Protein AF-A0A813E4R2-F1 (afdb_monomer_lite)

pLDDT: mean 83.57, std 14.69, range [35.66, 98.12]

Sequence (282 aa):
MAENMSYDDLKEATEGYVVRALDEPVVTSDLPTGMFNIASAPVSELRASDNPMVHCLDIIHNYNGVIDVPALKLKYKQAIKEKNMSLLPEPFGFKDACSPEVKVQICIITCIDGSKVIIKHCVFPTKIKPVHFKKMAYGEIHKLTFQRPNIGTKVWQYVMENLGGMQFKCFFLSPNATNKSTNQTSFMEKSDEEIDAGFAFIMKDGPKSASGMQQLIWQTKTLKNPQSPIFSWPVALIEKALRNMSTDGALAKKEFDWYACLNHYEPWVLEILEGNHRGPHL

Organism: Polarella glacialis (NCBI:txid89957)

Foldseek 3Di:
DADQDDPVRLLVVLPQKAKDFDPAKDKDDFFPFFNHAPVSAQKDFDDLPDDFDFKKKFKDWQAPDDDPPVCQVVQLRVCLVVLHQVSHDPPQGWPDGDGSPKDWKWFWDQDPVRGIMIMIIIGHPDGDRSVVVVNGGDHTMMDRNDPDPRSSVSSNQVNRVRRGTIITDRMHMDRPPPVPPVPDDAPVRDDPVLVVVLLVCCLPPNDLDPPPVRNVVCLVVQCPDPPHSCPNPDPVVSVVSSVCSNCCPVPPPPPDDPPDDPVNDDPVVVCVVVVVPPDDDD

Secondary structure (DSSP, 8-state):
------HHHHHHHTTTEEEEEEEEEEEPPPBPP-S--TTTSSEEE--TTSPPEEEEEEEEEEE-S---HHHHHHHHHHHHHTT-GGGSPTTTS-SS---TT-EEEEEEEE-TTS-EEEEEEEEEEEEEPHHHHHHH-SSEEEEE--SSHHHHHHHHHHHHHTT-BEEEEEEEEEE------TT---GGGS-HHHHHHHHHHHHHHS-S--GGGHHHHHHHHHTT-TTSTTTT--HHHHHHHHHHHHHTTTS--SSS--S--GGGS-HHHHHHHTT-------

Radius of gyration: 31.35 Å; chains: 1; bounding box: 71×62×96 Å

Structure (mmCIF, N/CA/C/O backbone):
data_AF-A0A813E4R2-F1
#
_entry.id   AF-A0A813E4R2-F1
#
loop_
_atom_site.group_PDB
_atom_site.id
_atom_site.type_symbol
_atom_site.label_atom_id
_atom_site.label_alt_id
_atom_site.label_comp_id
_atom_site.label_asym_id
_atom_site.label_entity_id
_atom_site.label_seq_id
_atom_site.pdbx_PDB_ins_code
_atom_site.Cartn_x
_atom_site.Cartn_y
_atom_site.Cartn_z
_atom_site.occupancy
_atom_site.B_iso_or_equiv
_atom_site.auth_seq_id
_atom_site.auth_comp_id
_atom_site.auth_asym_id
_atom_site.auth_atom_id
_atom_site.pdbx_PDB_model_num
ATOM 1 N N . MET A 1 1 ? -15.158 15.766 -5.913 1.00 48.78 1 MET A N 1
ATOM 2 C CA . MET A 1 1 ? -15.495 14.614 -6.779 1.00 48.78 1 MET A CA 1
ATOM 3 C C . MET A 1 1 ? -14.278 13.714 -6.801 1.00 48.78 1 MET A C 1
ATOM 5 O O . MET A 1 1 ? -13.186 14.262 -6.827 1.00 48.78 1 MET A O 1
ATOM 9 N N . ALA A 1 2 ? -14.450 12.394 -6.719 1.00 61.06 2 ALA A N 1
ATOM 10 C CA . ALA A 1 2 ? -13.317 11.481 -6.832 1.00 61.06 2 ALA A CA 1
ATOM 11 C C . ALA A 1 2 ? -12.859 11.413 -8.292 1.00 61.06 2 ALA A C 1
ATOM 13 O O . ALA A 1 2 ? -13.694 11.293 -9.191 1.00 61.06 2 ALA A O 1
ATOM 14 N N . GLU A 1 3 ? -11.558 11.510 -8.517 1.00 62.28 3 GLU A N 1
ATOM 15 C CA . GLU A 1 3 ? -10.946 11.338 -9.821 1.00 62.28 3 GLU A CA 1
ATOM 16 C C . GLU A 1 3 ? -11.010 9.858 -10.213 1.00 62.28 3 GLU A C 1
ATOM 18 O O . GLU A 1 3 ? -10.747 8.959 -9.402 1.00 62.28 3 GLU A O 1
ATOM 23 N N . ASN A 1 4 ? -11.418 9.606 -11.455 1.00 72.62 4 ASN A N 1
ATOM 24 C CA . ASN A 1 4 ? -11.479 8.268 -12.024 1.00 72.62 4 ASN A CA 1
ATOM 25 C C . ASN A 1 4 ? -10.389 8.160 -13.089 1.00 72.62 4 ASN A C 1
ATOM 27 O O . ASN A 1 4 ? -10.641 8.355 -14.275 1.00 72.62 4 ASN A O 1
ATOM 31 N N . MET A 1 5 ? -9.162 7.943 -12.625 1.00 79.81 5 MET A N 1
ATOM 32 C CA . MET A 1 5 ? -7.999 7.742 -13.481 1.00 79.81 5 MET A CA 1
ATOM 33 C C . MET A 1 5 ? -7.926 6.280 -13.913 1.00 79.81 5 MET A C 1
ATOM 35 O O . MET A 1 5 ? -8.143 5.371 -13.105 1.00 79.81 5 MET A O 1
ATOM 39 N N . SER A 1 6 ? -7.578 6.037 -15.173 1.00 84.06 6 SER A N 1
ATOM 40 C CA . SER A 1 6 ? -7.249 4.687 -15.614 1.00 84.06 6 SER A CA 1
ATOM 41 C C . SER A 1 6 ? -5.943 4.210 -14.965 1.00 84.06 6 SER A C 1
ATOM 43 O O . SER A 1 6 ? -5.158 4.985 -14.411 1.00 84.06 6 SER A O 1
ATOM 45 N N . TYR A 1 7 ? -5.673 2.905 -15.043 1.00 83.69 7 TYR A N 1
ATOM 46 C CA . TYR A 1 7 ? -4.390 2.374 -14.580 1.00 83.69 7 TYR A CA 1
ATOM 47 C C . TYR A 1 7 ? -3.199 2.991 -15.329 1.00 83.69 7 TYR A C 1
ATOM 49 O O . TYR A 1 7 ? -2.147 3.196 -14.721 1.00 83.69 7 TYR A O 1
ATOM 57 N N . ASP A 1 8 ? -3.357 3.287 -16.621 1.00 85.31 8 ASP A N 1
ATOM 58 C CA . ASP A 1 8 ? -2.295 3.887 -17.426 1.00 85.31 8 ASP A CA 1
ATOM 59 C C . ASP A 1 8 ? -2.034 5.341 -17.010 1.00 85.31 8 ASP A C 1
ATOM 61 O O . ASP A 1 8 ? -0.871 5.698 -16.822 1.00 85.31 8 ASP A O 1
ATOM 65 N N . ASP A 1 9 ? -3.082 6.115 -16.705 1.00 86.62 9 ASP A N 1
ATOM 66 C CA . ASP A 1 9 ? -2.936 7.479 -16.173 1.00 86.62 9 ASP A CA 1
ATOM 67 C C . ASP A 1 9 ? -2.228 7.466 -14.808 1.00 86.62 9 ASP A C 1
ATOM 69 O O . ASP A 1 9 ? -1.310 8.243 -14.551 1.00 86.62 9 ASP A O 1
ATOM 73 N N . LEU A 1 10 ? -2.603 6.541 -13.913 1.00 87.81 10 LEU A N 1
ATOM 74 C CA . LEU A 1 10 ? -1.954 6.396 -12.603 1.00 87.81 10 LEU A CA 1
ATOM 75 C C . LEU A 1 10 ? -0.489 5.956 -12.727 1.00 87.81 10 LEU A C 1
ATOM 77 O O . LEU A 1 10 ? 0.373 6.324 -11.921 1.00 87.81 10 LEU A O 1
ATOM 81 N N . LYS A 1 11 ? -0.190 5.121 -13.720 1.00 88.06 11 LYS A N 1
ATOM 82 C CA . LYS A 1 11 ? 1.175 4.694 -14.015 1.00 88.06 11 LYS A CA 1
ATOM 83 C C . LYS A 1 11 ? 2.017 5.870 -14.512 1.00 88.06 11 LYS A C 1
ATOM 85 O O . LYS A 1 11 ? 3.162 5.978 -14.075 1.00 88.06 11 LYS A O 1
ATOM 90 N N . GLU A 1 12 ? 1.463 6.725 -15.366 1.00 87.94 12 GLU A N 1
ATOM 91 C CA . GLU A 1 12 ? 2.109 7.957 -15.833 1.00 87.94 12 GLU A CA 1
ATOM 92 C C . GLU A 1 12 ? 2.315 8.947 -14.679 1.00 87.94 12 GLU A C 1
ATOM 94 O O . GLU A 1 12 ? 3.434 9.395 -14.441 1.00 87.94 12 GLU A O 1
ATOM 99 N N . ALA A 1 13 ? 1.293 9.171 -13.849 1.00 85.62 13 ALA A N 1
ATOM 100 C CA . ALA A 1 13 ? 1.381 10.041 -12.671 1.00 85.62 13 ALA A CA 1
ATOM 101 C C . ALA A 1 13 ? 2.436 9.585 -11.643 1.00 85.62 13 ALA A C 1
ATOM 103 O O . ALA A 1 13 ? 2.938 10.382 -10.851 1.00 85.62 13 ALA A O 1
ATOM 104 N N . THR A 1 14 ? 2.791 8.296 -11.647 1.00 89.06 14 THR A N 1
ATOM 105 C CA . THR A 1 14 ? 3.834 7.720 -10.781 1.00 89.06 14 THR A CA 1
ATOM 106 C C . THR A 1 14 ? 5.160 7.472 -11.501 1.00 89.06 14 THR A C 1
ATOM 108 O O . THR A 1 14 ? 6.066 6.801 -10.965 1.00 89.06 14 THR A O 1
ATOM 111 N N . GLU A 1 15 ? 5.313 8.011 -12.709 1.00 87.50 15 GLU A N 1
ATOM 112 C CA . GLU A 1 15 ? 6.592 8.075 -13.397 1.00 87.50 15 GLU A CA 1
ATOM 113 C C . GLU A 1 15 ? 7.558 8.992 -12.635 1.00 87.50 15 GLU A C 1
ATOM 115 O O . GLU A 1 15 ? 7.180 9.979 -12.016 1.00 87.50 15 GLU A O 1
ATOM 120 N N . GLY A 1 16 ? 8.831 8.603 -12.571 1.00 83.75 16 GLY A N 1
ATOM 121 C CA . GLY A 1 16 ? 9.823 9.345 -11.792 1.00 83.75 16 GLY A CA 1
ATOM 122 C C . GLY A 1 16 ? 9.691 9.220 -10.269 1.00 83.75 16 GLY A C 1
ATOM 123 O O . GLY A 1 16 ? 10.545 9.753 -9.573 1.00 83.75 16 GLY A O 1
ATOM 124 N N . TYR A 1 17 ? 8.714 8.481 -9.734 1.00 88.31 17 TYR A N 1
ATOM 125 C CA . TYR A 1 17 ? 8.606 8.184 -8.301 1.00 88.31 17 TYR A CA 1
ATOM 126 C C . TYR A 1 17 ? 9.142 6.796 -7.931 1.00 88.31 17 TYR A C 1
ATOM 128 O O . TYR A 1 17 ? 9.194 5.871 -8.753 1.00 88.31 17 TYR A O 1
ATOM 136 N N . VAL A 1 18 ? 9.497 6.637 -6.655 1.00 90.38 18 VAL A N 1
ATOM 137 C CA . VAL A 1 18 ? 9.857 5.368 -6.011 1.00 90.38 18 VAL A CA 1
ATOM 138 C C . VAL A 1 18 ? 9.145 5.230 -4.668 1.00 90.38 18 VAL A C 1
ATOM 140 O O . VAL A 1 18 ? 8.947 6.209 -3.954 1.00 90.38 18 VAL A O 1
ATOM 143 N N . VAL A 1 19 ? 8.778 4.000 -4.305 1.00 91.25 19 VAL A N 1
ATOM 144 C CA . VAL A 1 19 ? 8.262 3.698 -2.964 1.00 91.25 19 VAL A CA 1
ATOM 145 C C . VAL A 1 19 ? 9.437 3.385 -2.054 1.00 91.25 19 VAL A C 1
ATOM 147 O O . VAL A 1 19 ? 10.250 2.510 -2.360 1.00 91.25 19 VAL A O 1
ATOM 150 N N . ARG A 1 20 ? 9.521 4.089 -0.930 1.00 90.00 20 ARG A N 1
ATOM 151 C CA . ARG A 1 20 ? 10.558 3.892 0.084 1.00 90.00 20 ARG A CA 1
ATOM 152 C C . ARG A 1 20 ? 9.924 3.447 1.388 1.00 90.00 20 ARG A C 1
ATOM 154 O O . ARG A 1 20 ? 8.839 3.898 1.738 1.00 90.00 20 ARG A O 1
ATOM 161 N N . ALA A 1 21 ? 10.599 2.549 2.097 1.00 89.00 21 ALA A N 1
ATOM 162 C CA . ALA A 1 21 ? 10.251 2.265 3.481 1.00 89.00 21 ALA A CA 1
ATOM 163 C C . ALA A 1 21 ? 10.622 3.473 4.346 1.00 89.00 21 ALA A C 1
ATOM 165 O O . ALA A 1 21 ? 11.631 4.128 4.092 1.00 89.00 21 ALA A O 1
ATOM 166 N N . LEU A 1 22 ? 9.790 3.764 5.337 1.00 84.88 22 LEU A N 1
ATOM 167 C CA . LEU A 1 22 ? 10.099 4.743 6.369 1.00 84.88 22 LEU A CA 1
ATOM 168 C C . LEU A 1 22 ? 10.937 4.073 7.462 1.00 84.88 22 LEU A C 1
ATOM 170 O O . LEU A 1 22 ? 10.640 2.938 7.843 1.00 84.88 22 LEU A O 1
ATOM 174 N N . ASP A 1 23 ? 11.938 4.788 7.979 1.00 78.12 23 ASP A N 1
ATOM 175 C CA . ASP A 1 23 ? 12.739 4.329 9.123 1.00 78.12 23 ASP A CA 1
ATOM 176 C C . ASP A 1 23 ? 11.878 4.218 10.389 1.00 78.12 23 ASP A C 1
ATOM 178 O O . ASP A 1 23 ? 12.027 3.283 11.175 1.00 78.12 23 ASP A O 1
ATOM 182 N N . GLU A 1 24 ? 10.911 5.129 10.539 1.00 82.62 24 GLU A N 1
ATOM 183 C CA . GLU A 1 24 ? 9.899 5.088 11.588 1.00 82.62 24 GLU A CA 1
ATOM 184 C C . GLU A 1 24 ? 8.475 5.148 11.014 1.00 82.62 24 GLU A C 1
ATOM 186 O O . GLU A 1 24 ? 8.214 5.892 10.066 1.00 82.62 24 GLU A O 1
ATOM 191 N N . PRO A 1 25 ? 7.512 4.414 11.601 1.00 85.38 25 PRO A N 1
ATOM 192 C CA . PRO A 1 25 ? 6.112 4.519 11.212 1.00 85.38 25 PRO A CA 1
ATOM 193 C C . PRO A 1 25 ? 5.572 5.940 11.424 1.00 85.38 25 PRO A C 1
ATOM 195 O O . PRO A 1 25 ? 5.601 6.485 12.534 1.00 85.38 25 PRO A O 1
ATOM 198 N N . VAL A 1 26 ? 5.001 6.513 10.366 1.00 87.50 26 VAL A N 1
ATOM 199 C CA . VAL A 1 26 ? 4.387 7.846 10.390 1.00 87.50 26 VAL A CA 1
ATOM 200 C C . VAL A 1 26 ? 2.882 7.705 10.555 1.00 87.50 26 VAL A C 1
ATOM 202 O O . VAL A 1 26 ? 2.257 6.880 9.892 1.00 87.50 26 VAL A O 1
ATOM 205 N N . VAL A 1 27 ? 2.292 8.541 11.410 1.00 88.38 27 VAL A N 1
ATOM 206 C CA . VAL A 1 27 ? 0.837 8.702 11.472 1.00 88.38 27 VAL A CA 1
ATOM 207 C C . VAL A 1 27 ? 0.485 10.151 11.186 1.00 88.38 27 VAL A C 1
ATOM 209 O O . VAL A 1 27 ? 0.964 11.046 11.884 1.00 88.38 27 VAL A O 1
ATOM 212 N N . THR A 1 28 ? -0.333 10.381 10.165 1.00 85.00 28 THR A N 1
ATOM 2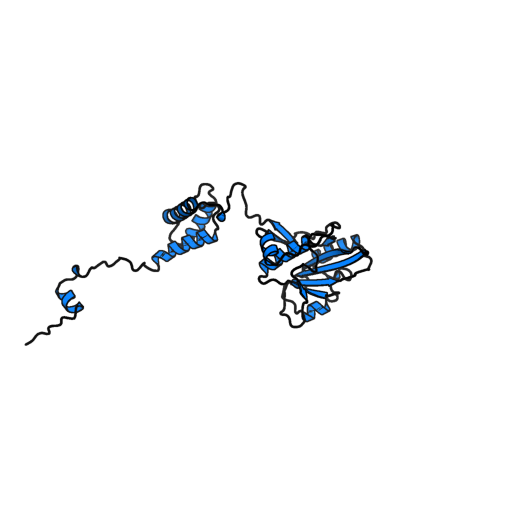13 C CA . THR A 1 28 ? -0.761 11.726 9.776 1.00 85.00 28 THR A CA 1
ATOM 214 C C . THR A 1 28 ? -1.834 12.259 10.728 1.00 85.00 28 THR A C 1
ATOM 216 O O . THR A 1 28 ? -2.441 11.526 11.521 1.00 85.00 28 THR A O 1
ATOM 219 N N . SER A 1 29 ? -2.072 13.568 10.672 1.00 80.69 29 SER A N 1
ATOM 220 C CA . SER A 1 29 ? -3.350 14.130 11.111 1.00 80.69 29 SER A CA 1
ATOM 221 C C . SER A 1 29 ? -4.478 13.636 10.203 1.00 80.69 29 SER A C 1
ATOM 223 O O . SER A 1 29 ? -4.224 13.016 9.167 1.00 80.69 29 SER A O 1
ATOM 225 N N . ASP A 1 30 ? -5.720 13.907 10.597 1.00 83.75 30 ASP A N 1
ATOM 226 C CA . ASP A 1 30 ? -6.849 13.701 9.699 1.00 83.75 30 ASP A CA 1
ATOM 227 C C . ASP A 1 30 ? -6.720 14.674 8.521 1.00 83.75 30 ASP A C 1
ATOM 229 O O . ASP A 1 30 ? -6.645 15.892 8.718 1.00 83.75 30 ASP A O 1
ATOM 233 N N . LEU A 1 31 ? -6.560 14.129 7.319 1.00 82.50 31 LEU A N 1
ATOM 234 C CA . LEU A 1 31 ? -6.447 14.900 6.089 1.00 82.50 31 LEU A CA 1
ATOM 235 C C . LEU A 1 31 ? -7.841 15.067 5.474 1.00 82.50 31 LEU A C 1
ATOM 237 O O . LEU A 1 31 ? -8.665 14.155 5.588 1.00 82.50 31 LEU A O 1
ATOM 241 N N . PRO A 1 32 ? -8.106 16.179 4.764 1.00 78.50 32 PRO A N 1
ATOM 242 C CA . PRO A 1 32 ? -9.314 16.305 3.957 1.00 78.50 32 PRO A CA 1
ATOM 243 C C . PRO A 1 32 ? -9.490 15.099 3.031 1.00 78.50 32 PRO A C 1
ATOM 245 O O . PRO A 1 32 ? -8.505 14.464 2.643 1.00 78.50 32 PRO A O 1
ATOM 248 N N . THR A 1 33 ? -10.735 14.794 2.657 1.00 77.31 33 THR A N 1
ATOM 249 C CA . THR A 1 33 ? -11.017 13.767 1.647 1.00 77.31 33 THR A CA 1
ATOM 250 C C . THR A 1 33 ? -10.169 14.025 0.408 1.00 77.31 33 THR A C 1
ATOM 252 O O . THR A 1 33 ? -10.159 15.137 -0.124 1.00 77.31 33 THR A O 1
ATOM 255 N N . GLY A 1 34 ? -9.423 13.005 -0.004 1.00 79.44 34 GLY A N 1
ATOM 256 C CA . GLY A 1 34 ? -8.473 13.132 -1.092 1.00 79.44 34 GLY A CA 1
ATOM 257 C C . GLY A 1 34 ? -9.127 13.072 -2.471 1.00 79.44 34 GLY A C 1
ATOM 258 O O . GLY A 1 34 ? -10.351 13.031 -2.615 1.00 79.44 34 GLY A O 1
ATOM 259 N N . MET A 1 35 ? -8.280 13.075 -3.497 1.00 78.12 35 MET A N 1
ATOM 260 C CA . MET A 1 35 ? -8.711 13.036 -4.896 1.00 78.12 35 MET A CA 1
ATOM 261 C C . MET A 1 35 ? -9.261 11.663 -5.284 1.00 78.12 35 MET A C 1
ATOM 263 O O . MET A 1 35 ? -10.117 11.584 -6.157 1.00 78.12 35 MET A O 1
ATOM 267 N N . PHE A 1 36 ? -8.837 10.587 -4.616 1.00 82.88 36 PHE A N 1
ATOM 268 C CA . PHE A 1 36 ? -9.332 9.237 -4.883 1.00 82.88 36 PHE A CA 1
ATOM 269 C C . PHE A 1 36 ? -10.328 8.775 -3.830 1.00 82.88 36 PHE A C 1
ATOM 271 O O . PHE A 1 36 ? -10.286 9.182 -2.668 1.00 82.88 36 PHE A O 1
ATOM 278 N N . ASN A 1 37 ? -11.188 7.843 -4.229 1.00 82.75 37 ASN A N 1
ATOM 279 C CA . ASN A 1 37 ? -11.922 7.008 -3.295 1.00 82.75 37 ASN A CA 1
ATOM 280 C C . ASN A 1 37 ? -11.542 5.540 -3.530 1.00 82.75 37 ASN A C 1
ATOM 282 O O . ASN A 1 37 ? -10.937 5.181 -4.538 1.00 82.75 37 ASN A O 1
ATOM 286 N N . ILE A 1 38 ? -11.894 4.669 -2.588 1.00 85.50 38 ILE A N 1
ATOM 287 C CA . ILE A 1 38 ? -11.552 3.248 -2.705 1.00 85.50 38 ILE A CA 1
ATOM 288 C C . ILE A 1 38 ? -12.261 2.558 -3.882 1.00 85.50 38 ILE A C 1
ATOM 290 O O . ILE A 1 38 ? -11.754 1.570 -4.397 1.00 85.50 38 ILE A O 1
ATOM 294 N N . ALA A 1 39 ? -13.398 3.099 -4.331 1.00 83.94 39 ALA A N 1
ATOM 295 C CA . ALA A 1 39 ? -14.156 2.577 -5.463 1.00 83.94 39 ALA A CA 1
ATOM 296 C C . ALA A 1 39 ? -13.510 2.905 -6.825 1.00 83.94 39 ALA A C 1
ATOM 298 O O . ALA A 1 39 ? -13.726 2.164 -7.779 1.00 83.94 39 ALA A O 1
ATOM 299 N N . SER A 1 40 ? -12.718 3.980 -6.917 1.00 80.81 40 SER A N 1
ATOM 300 C CA . SER A 1 40 ? -11.920 4.341 -8.096 1.00 80.81 40 SER A CA 1
ATOM 301 C C . SER A 1 40 ? -10.475 3.848 -8.010 1.00 80.81 40 SER A C 1
ATOM 303 O O . SER A 1 40 ? -9.712 3.981 -8.964 1.00 80.81 40 SER A O 1
ATOM 305 N N . ALA A 1 41 ? -10.081 3.250 -6.883 1.00 86.56 41 ALA A N 1
ATOM 306 C CA . ALA A 1 41 ? -8.764 2.655 -6.738 1.00 86.56 41 ALA A CA 1
ATOM 307 C C . ALA A 1 41 ? -8.628 1.401 -7.627 1.00 86.56 41 ALA A C 1
ATOM 309 O O . ALA A 1 41 ? -9.598 0.666 -7.813 1.00 86.56 41 ALA A O 1
ATOM 310 N N . PRO A 1 42 ? -7.415 1.086 -8.123 1.00 88.31 42 PRO A N 1
ATOM 311 C CA . PRO A 1 42 ? -7.158 -0.084 -8.964 1.00 88.31 42 PRO A CA 1
ATOM 312 C C . PRO A 1 42 ? -7.138 -1.377 -8.132 1.00 88.31 42 PRO A C 1
ATOM 314 O O . PRO A 1 42 ? -6.117 -2.069 -8.012 1.00 88.31 42 PRO A O 1
ATOM 317 N N . VAL A 1 43 ? -8.280 -1.726 -7.550 1.00 91.81 43 VAL A N 1
ATOM 318 C CA . VAL A 1 43 ? -8.481 -2.873 -6.665 1.00 91.81 43 VAL A CA 1
ATOM 319 C C . VAL A 1 43 ? -9.596 -3.763 -7.205 1.00 91.81 43 VAL A C 1
ATOM 321 O O . VAL A 1 43 ? -10.491 -3.317 -7.912 1.00 91.81 43 VAL A O 1
ATOM 324 N N . SER A 1 44 ? -9.539 -5.050 -6.884 1.00 93.31 44 SER A N 1
ATOM 325 C CA . SER A 1 44 ? -10.614 -6.000 -7.189 1.00 93.31 44 SER A CA 1
ATOM 326 C C . SER A 1 44 ? -10.796 -6.953 -6.023 1.00 93.31 44 SER A C 1
ATOM 328 O O . SER A 1 44 ? -9.862 -7.161 -5.248 1.00 93.31 44 SER A O 1
ATOM 330 N N . GLU A 1 45 ? -11.980 -7.541 -5.903 1.00 95.50 45 GLU A N 1
ATOM 331 C CA . GLU A 1 45 ? -12.254 -8.551 -4.887 1.00 95.50 45 GLU A CA 1
ATOM 332 C C . GLU A 1 45 ? -11.247 -9.711 -4.983 1.00 95.50 45 GLU A C 1
ATOM 334 O O . GLU A 1 45 ? -10.935 -10.223 -6.068 1.00 95.50 45 GLU A O 1
ATOM 339 N N . LEU A 1 46 ? -10.729 -10.129 -3.829 1.00 95.31 46 LEU A N 1
ATOM 340 C CA . LEU A 1 46 ? -9.821 -11.260 -3.717 1.00 95.31 46 LEU A CA 1
ATOM 341 C C . LEU A 1 46 ? -10.614 -12.560 -3.532 1.00 95.31 46 LEU A C 1
ATOM 343 O O . LEU A 1 46 ? -11.247 -12.788 -2.499 1.00 95.31 46 LEU A O 1
ATOM 347 N N . ARG A 1 47 ? -10.534 -13.461 -4.515 1.00 95.38 47 ARG A N 1
ATOM 348 C CA . ARG A 1 47 ? -11.257 -14.740 -4.506 1.00 95.38 47 ARG A CA 1
ATOM 349 C C . ARG A 1 47 ? -10.423 -15.856 -3.888 1.00 95.38 47 ARG A C 1
ATOM 351 O O . ARG A 1 47 ? -9.202 -15.889 -3.998 1.00 95.38 47 ARG A O 1
ATOM 358 N N . ALA A 1 48 ? -11.095 -16.845 -3.300 1.00 92.56 48 ALA A N 1
ATOM 359 C CA . ALA A 1 48 ? -10.446 -18.021 -2.710 1.00 92.56 48 ALA A CA 1
ATOM 360 C C . ALA A 1 48 ? -9.586 -18.819 -3.712 1.00 92.56 48 ALA A C 1
ATOM 362 O O . ALA A 1 48 ? -8.594 -19.425 -3.314 1.00 92.56 48 ALA A O 1
ATOM 363 N N . SER A 1 49 ? -9.973 -18.806 -4.991 1.00 93.50 49 SER A N 1
ATOM 364 C CA . SER A 1 49 ? -9.287 -19.477 -6.098 1.00 93.50 49 SER A CA 1
ATOM 365 C C . SER A 1 49 ? -8.119 -18.680 -6.684 1.00 93.50 49 SER A C 1
ATOM 367 O O . SER A 1 49 ? -7.453 -19.177 -7.589 1.00 93.50 49 SER A O 1
ATOM 369 N N . ASP A 1 50 ? -7.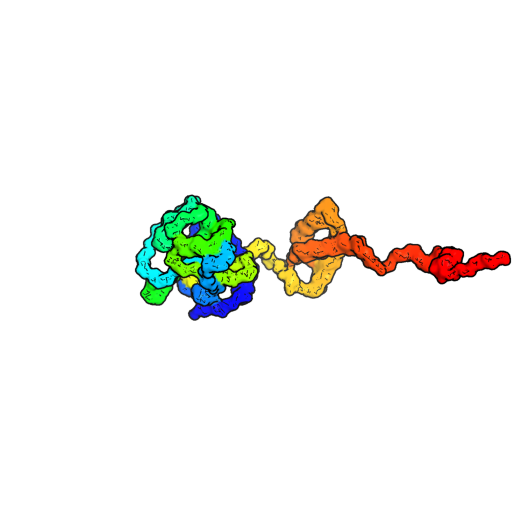890 -17.444 -6.234 1.00 94.75 50 ASP A N 1
ATOM 370 C CA . ASP A 1 50 ? -6.790 -16.632 -6.744 1.00 94.75 50 ASP A CA 1
ATOM 371 C C . ASP A 1 50 ? -5.425 -17.199 -6.329 1.00 94.75 50 ASP A C 1
ATOM 373 O O . ASP A 1 50 ? -5.265 -17.894 -5.320 1.00 94.75 50 ASP A O 1
ATOM 377 N N . ASN A 1 51 ? -4.404 -16.859 -7.114 1.00 94.50 51 ASN A N 1
ATOM 378 C CA . ASN A 1 51 ? -3.031 -17.239 -6.811 1.00 94.50 51 ASN A CA 1
ATOM 379 C C . ASN A 1 51 ? -2.539 -16.583 -5.510 1.00 94.50 51 ASN A C 1
ATOM 381 O O . ASN A 1 51 ? -2.912 -15.447 -5.217 1.00 94.50 51 ASN A O 1
ATOM 385 N N . PRO A 1 52 ? -1.635 -17.237 -4.760 1.00 95.19 52 PRO A N 1
ATOM 386 C CA . PRO A 1 52 ? -0.992 -16.620 -3.609 1.00 95.19 52 PRO A CA 1
ATOM 387 C C . PRO A 1 52 ? -0.291 -15.302 -3.964 1.00 95.19 52 PRO A C 1
ATOM 389 O O . PRO A 1 52 ? 0.366 -15.199 -5.006 1.00 95.19 52 PRO A O 1
ATOM 392 N N . MET A 1 53 ? -0.375 -14.309 -3.079 1.00 93.69 53 MET A N 1
ATOM 393 C CA . MET A 1 53 ? 0.106 -12.947 -3.342 1.00 93.69 53 MET A CA 1
ATOM 394 C C . MET A 1 53 ? 0.781 -12.307 -2.136 1.00 93.69 53 MET A C 1
ATOM 396 O O . MET A 1 53 ? 0.644 -12.769 -1.012 1.00 93.69 53 MET A O 1
ATOM 400 N N . VAL A 1 54 ? 1.555 -11.257 -2.393 1.00 93.94 54 VAL A N 1
ATOM 401 C CA . VAL A 1 54 ? 2.319 -10.519 -1.375 1.00 93.94 54 VAL A CA 1
ATOM 402 C C . VAL A 1 54 ? 1.522 -9.342 -0.816 1.00 93.94 54 VAL A C 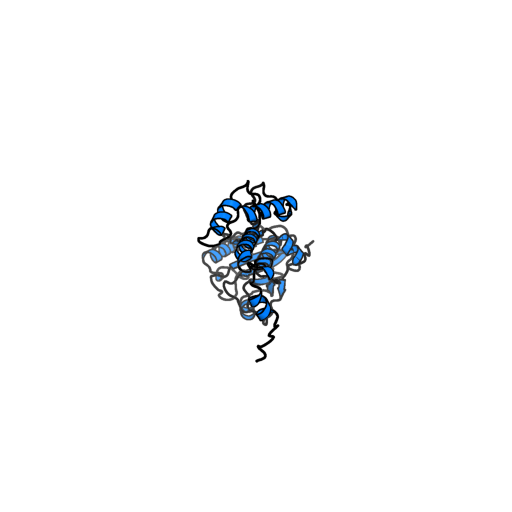1
ATOM 404 O O . VAL A 1 54 ? 1.596 -9.060 0.374 1.00 93.94 54 VAL A O 1
ATOM 407 N N . HIS A 1 55 ? 0.745 -8.671 -1.667 1.00 94.56 55 HIS A N 1
ATOM 408 C CA . HIS A 1 55 ? -0.048 -7.505 -1.299 1.00 94.56 55 HIS A CA 1
ATOM 409 C C . HIS A 1 55 ? -1.522 -7.882 -1.234 1.00 94.56 55 HIS A C 1
ATOM 411 O O . HIS A 1 55 ? -2.076 -8.345 -2.230 1.00 94.56 55 HIS A O 1
ATOM 417 N N . CYS A 1 56 ? -2.144 -7.650 -0.084 1.00 95.75 56 CYS A N 1
ATOM 418 C CA . CYS A 1 56 ? -3.579 -7.821 0.113 1.00 95.75 56 CYS A CA 1
ATOM 419 C C . CYS A 1 56 ? -4.159 -6.573 0.779 1.00 95.75 56 CYS A C 1
ATOM 421 O O . CYS A 1 56 ? -3.455 -5.864 1.503 1.00 95.75 56 CYS A O 1
ATOM 423 N N . LEU A 1 57 ? -5.441 -6.324 0.547 1.00 97.38 57 LEU A N 1
ATOM 424 C CA . LEU A 1 57 ? -6.205 -5.276 1.207 1.00 97.38 57 LEU A CA 1
ATOM 425 C C . LEU A 1 57 ? -7.321 -5.900 2.039 1.00 97.38 57 LEU A C 1
ATOM 427 O O . LEU A 1 57 ? -7.972 -6.836 1.583 1.00 97.38 57 LEU A O 1
ATOM 431 N N . ASP A 1 58 ? -7.550 -5.363 3.229 1.00 98.12 58 ASP A N 1
ATOM 432 C CA . ASP A 1 58 ? -8.719 -5.648 4.062 1.00 98.12 58 ASP A CA 1
ATOM 433 C C . ASP A 1 58 ? -9.473 -4.331 4.279 1.00 98.12 58 ASP A C 1
ATOM 435 O O . ASP A 1 58 ? -8.911 -3.382 4.838 1.00 98.12 58 ASP A O 1
ATOM 439 N N . ILE A 1 59 ? -10.699 -4.258 3.760 1.00 97.94 59 ILE A N 1
ATOM 440 C CA . ILE A 1 59 ? -11.501 -3.036 3.692 1.00 97.94 59 ILE A CA 1
ATOM 441 C C . ILE A 1 59 ? -12.756 -3.205 4.542 1.00 97.94 59 ILE A C 1
ATOM 443 O O . ILE A 1 59 ? -13.598 -4.062 4.284 1.00 97.94 59 ILE A O 1
ATOM 447 N N . ILE A 1 60 ? -12.893 -2.368 5.564 1.00 98.00 60 ILE A N 1
ATOM 448 C CA . ILE A 1 60 ? -14.024 -2.378 6.489 1.00 98.00 60 ILE A CA 1
ATOM 449 C C . ILE A 1 60 ? -14.864 -1.142 6.198 1.00 98.00 60 ILE A C 1
ATOM 451 O O . ILE A 1 60 ? -14.436 -0.016 6.455 1.00 98.00 60 ILE A O 1
ATOM 455 N N . HIS A 1 61 ? -16.057 -1.364 5.663 1.00 95.94 61 HIS A N 1
ATOM 456 C CA . HIS A 1 61 ? -17.032 -0.315 5.387 1.00 95.94 61 HIS A CA 1
ATOM 457 C C . HIS A 1 61 ? -17.925 -0.054 6.604 1.00 95.94 61 HIS A C 1
ATOM 459 O O . HIS A 1 61 ? -18.127 -0.937 7.437 1.00 95.94 61 HIS A O 1
ATOM 465 N N . ASN A 1 62 ? -18.496 1.152 6.676 1.00 95.12 62 ASN A N 1
ATOM 466 C CA . ASN A 1 62 ? -19.525 1.534 7.650 1.00 95.12 62 ASN A CA 1
ATOM 467 C C . ASN A 1 62 ? -19.130 1.270 9.117 1.00 95.12 62 ASN A C 1
ATOM 469 O O . ASN A 1 62 ? -19.955 0.868 9.940 1.00 95.12 62 ASN A O 1
ATOM 473 N N . TYR A 1 63 ? -17.858 1.477 9.464 1.00 97.06 63 TYR A N 1
ATOM 474 C CA . TYR A 1 63 ? -17.383 1.300 10.830 1.00 97.06 63 TYR A CA 1
ATOM 475 C C . TYR A 1 63 ? -17.878 2.444 11.722 1.00 97.06 63 TYR A C 1
ATOM 477 O O . TYR A 1 63 ? -17.467 3.596 11.574 1.00 97.06 63 TYR A O 1
ATOM 485 N N . ASN A 1 64 ? -18.740 2.104 12.680 1.00 95.19 64 ASN A N 1
ATOM 486 C CA . ASN A 1 64 ? -19.367 3.052 13.609 1.00 95.19 64 ASN A CA 1
ATOM 487 C C . ASN A 1 64 ? -18.771 3.008 15.026 1.00 95.19 64 ASN A C 1
ATOM 489 O O . ASN A 1 64 ? -19.233 3.718 15.915 1.00 95.19 64 ASN A O 1
ATOM 493 N N . GLY A 1 65 ? -17.751 2.176 15.255 1.00 93.19 65 GLY A N 1
ATOM 494 C CA . GLY A 1 65 ? -17.099 2.078 16.558 1.00 93.19 65 GLY A CA 1
ATOM 495 C C . GLY A 1 65 ? -16.318 3.344 16.924 1.00 93.19 65 GLY A C 1
ATOM 496 O O . GLY A 1 65 ? -15.841 4.090 16.061 1.00 93.19 65 GLY A O 1
ATOM 497 N N . VAL A 1 66 ? -16.150 3.569 18.227 1.00 93.44 66 VAL A N 1
ATOM 498 C CA . VAL A 1 66 ? -15.285 4.635 18.745 1.00 93.44 66 VAL A CA 1
ATOM 499 C C . VAL A 1 66 ? -13.827 4.255 18.489 1.00 93.44 66 VAL A C 1
ATOM 501 O O . VAL A 1 66 ? -13.410 3.136 18.781 1.00 93.44 66 VAL A O 1
ATOM 504 N N . ILE A 1 67 ? -13.049 5.184 17.931 1.00 95.31 67 ILE A N 1
ATOM 505 C CA . ILE A 1 67 ? -11.614 4.998 17.697 1.00 95.31 67 ILE A CA 1
ATOM 506 C C . ILE A 1 67 ? -10.857 5.872 18.688 1.00 95.31 67 ILE A C 1
ATOM 508 O O . ILE A 1 67 ? -10.838 7.095 18.554 1.00 95.31 67 ILE A O 1
ATOM 512 N N . ASP A 1 68 ? -10.199 5.240 19.656 1.00 95.69 68 ASP A N 1
ATOM 513 C CA . ASP A 1 68 ? -9.199 5.905 20.488 1.00 95.69 68 ASP A CA 1
ATOM 514 C C . ASP A 1 68 ? -7.927 6.127 19.654 1.00 95.69 68 ASP A C 1
ATOM 516 O O . ASP A 1 68 ? -7.042 5.272 19.561 1.00 95.69 68 ASP A O 1
ATOM 520 N N . VAL A 1 69 ? -7.878 7.272 18.970 1.00 92.88 69 VAL A N 1
ATOM 521 C CA . VAL A 1 69 ? -6.778 7.640 18.072 1.00 92.88 69 VAL A CA 1
ATOM 522 C C . VAL A 1 69 ? -5.426 7.692 18.803 1.00 92.88 69 VAL A C 1
ATOM 524 O O . VAL A 1 69 ? -4.469 7.122 18.271 1.00 92.88 69 VAL A O 1
ATOM 527 N N . PRO A 1 70 ? -5.286 8.336 19.983 1.00 93.62 70 PRO A N 1
ATOM 528 C CA . PRO A 1 70 ? -4.040 8.300 20.748 1.00 93.62 70 PRO A CA 1
ATOM 529 C C . PRO A 1 70 ? -3.556 6.880 21.060 1.00 93.62 70 PRO A C 1
ATOM 531 O O . PRO A 1 70 ? -2.392 6.561 20.789 1.00 93.62 70 PRO A O 1
ATOM 534 N N . ALA A 1 71 ? -4.438 6.011 21.563 1.00 96.00 71 ALA A N 1
ATOM 535 C CA . ALA A 1 71 ? -4.070 4.632 21.877 1.00 96.00 71 ALA A CA 1
ATOM 536 C C . ALA A 1 71 ? -3.707 3.837 20.615 1.00 96.00 71 ALA A C 1
ATOM 538 O O . ALA A 1 71 ? -2.720 3.096 20.614 1.00 96.00 71 ALA A O 1
ATOM 539 N N . LEU A 1 72 ? -4.451 4.021 19.521 1.00 96.50 72 LEU A N 1
ATOM 540 C CA . LEU A 1 72 ? -4.170 3.367 18.243 1.00 96.50 72 LEU A CA 1
ATOM 541 C C . LEU A 1 72 ? -2.811 3.797 17.671 1.00 96.50 72 LEU A C 1
ATOM 543 O O . LEU A 1 72 ? -2.044 2.948 17.220 1.00 96.50 72 LEU A O 1
ATOM 547 N N . LYS A 1 73 ? -2.470 5.092 17.738 1.00 95.00 73 LYS A N 1
ATOM 548 C CA . LYS A 1 73 ? -1.151 5.617 17.337 1.00 95.00 73 LYS A CA 1
ATOM 549 C C . LYS A 1 73 ? -0.019 4.959 18.114 1.00 95.00 73 LYS A C 1
ATOM 551 O O . LYS A 1 73 ? 0.962 4.528 17.506 1.00 95.00 73 LYS A O 1
ATOM 556 N N . LEU A 1 74 ? -0.158 4.867 19.435 1.00 95.19 74 LEU A N 1
ATOM 557 C CA . LEU A 1 74 ? 0.839 4.233 20.293 1.00 95.19 74 LEU A CA 1
ATOM 558 C C . LEU A 1 74 ? 1.003 2.745 19.952 1.00 95.19 74 LEU A C 1
ATOM 560 O O . LEU A 1 74 ? 2.119 2.298 19.681 1.00 95.19 74 LEU A O 1
ATOM 564 N N . LYS A 1 75 ? -0.112 2.008 19.891 1.00 96.88 75 LYS A N 1
ATOM 565 C CA . LYS A 1 75 ? -0.122 0.572 19.588 1.00 96.88 75 LYS A CA 1
ATOM 566 C C . LYS A 1 75 ? 0.408 0.263 18.193 1.00 96.88 75 LYS A C 1
ATOM 568 O O . LYS A 1 75 ? 1.119 -0.718 18.032 1.00 96.88 75 LYS A O 1
ATOM 573 N N . TYR A 1 76 ? 0.138 1.108 17.199 1.00 96.69 76 TYR A N 1
ATOM 574 C CA . TYR A 1 76 ? 0.687 0.941 15.853 1.00 96.69 76 TYR A CA 1
ATOM 575 C C . TYR A 1 76 ? 2.210 1.072 15.829 1.00 96.69 76 TYR A C 1
ATOM 577 O O . TYR A 1 76 ? 2.897 0.215 15.273 1.00 96.69 76 TYR A O 1
ATOM 585 N N . LYS A 1 77 ? 2.761 2.097 16.487 1.00 94.12 77 LYS A N 1
ATOM 586 C CA . LYS A 1 77 ? 4.219 2.256 16.589 1.00 94.12 77 LYS A CA 1
ATOM 587 C C . LYS A 1 77 ? 4.870 1.077 17.320 1.00 94.12 77 LYS A C 1
ATOM 589 O O . LYS A 1 77 ? 5.898 0.580 16.862 1.00 94.12 77 LYS A O 1
ATOM 594 N N . GLN A 1 78 ? 4.260 0.610 18.412 1.00 94.75 78 GLN A N 1
ATOM 595 C CA . GLN A 1 78 ? 4.714 -0.573 19.153 1.00 94.75 78 GLN A CA 1
ATOM 596 C C . GLN A 1 78 ? 4.650 -1.841 18.293 1.00 94.75 78 GLN A C 1
ATOM 598 O O . GLN A 1 78 ? 5.654 -2.533 18.175 1.00 94.75 78 GLN A O 1
ATOM 603 N N . ALA A 1 79 ? 3.528 -2.091 17.613 1.00 95.06 79 ALA A N 1
ATOM 604 C CA . ALA A 1 79 ? 3.340 -3.242 16.730 1.00 95.06 79 ALA A CA 1
ATOM 605 C C . ALA A 1 79 ? 4.417 -3.334 15.645 1.00 95.06 79 ALA A C 1
ATOM 607 O O . ALA A 1 79 ? 4.947 -4.415 15.391 1.00 95.06 79 ALA A O 1
ATOM 608 N N . ILE A 1 80 ? 4.777 -2.206 15.027 1.00 92.25 80 ILE A N 1
ATOM 609 C CA . ILE A 1 80 ? 5.836 -2.155 14.011 1.00 92.25 80 ILE A CA 1
ATOM 610 C C . ILE A 1 80 ? 7.218 -2.390 14.634 1.00 92.25 80 ILE A C 1
ATOM 612 O O . ILE A 1 80 ? 7.987 -3.198 14.114 1.00 92.25 80 ILE A O 1
ATOM 616 N N . LYS A 1 81 ? 7.531 -1.727 15.756 1.00 92.06 81 LYS A N 1
ATOM 617 C CA . LYS A 1 81 ? 8.827 -1.858 16.445 1.00 92.06 81 LYS A CA 1
ATOM 618 C C . LYS A 1 81 ? 9.069 -3.280 16.960 1.00 92.06 81 LYS A C 1
ATOM 620 O O . LYS A 1 81 ? 10.166 -3.810 16.809 1.00 92.06 81 LYS A O 1
ATOM 625 N N . GLU A 1 82 ? 8.049 -3.885 17.554 1.00 93.94 82 GLU A N 1
ATOM 626 C CA . GLU A 1 82 ? 8.095 -5.225 18.146 1.00 93.94 82 GLU A CA 1
ATOM 627 C C . GLU A 1 82 ? 7.803 -6.333 17.132 1.00 93.94 82 GLU A C 1
ATOM 629 O O . GLU A 1 82 ? 7.860 -7.509 17.484 1.00 93.94 82 GLU A O 1
ATOM 634 N N . LYS A 1 83 ? 7.504 -5.975 15.873 1.00 93.50 83 LYS A N 1
ATOM 635 C CA . LYS A 1 83 ? 7.128 -6.928 14.819 1.00 93.50 83 LYS A CA 1
ATOM 636 C C . LYS A 1 83 ? 5.956 -7.822 15.243 1.00 93.50 83 LYS A C 1
ATOM 638 O O . LYS A 1 83 ? 5.927 -9.020 14.970 1.00 93.50 83 LYS A O 1
ATOM 643 N N . ASN A 1 84 ? 4.984 -7.231 15.934 1.00 94.50 84 ASN A N 1
ATOM 644 C CA . ASN A 1 84 ? 3.856 -7.938 16.521 1.00 94.50 84 ASN A CA 1
ATOM 645 C C . ASN A 1 84 ? 2.533 -7.212 16.245 1.00 94.50 84 ASN A C 1
ATOM 647 O O . ASN A 1 84 ? 2.111 -6.329 16.991 1.00 94.50 84 ASN A O 1
ATOM 651 N N . MET A 1 85 ? 1.838 -7.628 15.185 1.00 94.69 85 MET A N 1
ATOM 652 C CA . MET A 1 85 ? 0.554 -7.029 14.797 1.00 94.69 85 MET A CA 1
ATOM 653 C C . MET A 1 85 ? -0.606 -7.382 15.735 1.00 94.69 85 MET A C 1
ATOM 655 O O . MET A 1 85 ? -1.648 -6.738 15.646 1.00 94.69 85 MET A O 1
ATOM 659 N N . SER A 1 86 ? -0.445 -8.344 16.655 1.00 93.50 86 SER A N 1
ATOM 660 C CA . SER A 1 86 ? -1.471 -8.632 17.674 1.00 93.50 86 SER A CA 1
ATOM 661 C C . SER A 1 86 ? -1.619 -7.508 18.708 1.00 93.50 86 SER A C 1
ATOM 663 O O . SER A 1 86 ? -2.623 -7.442 19.410 1.00 93.50 86 SER A O 1
ATOM 665 N N . LEU A 1 87 ? -0.646 -6.588 18.779 1.00 95.56 87 LEU A N 1
ATOM 666 C CA . LEU A 1 87 ? -0.729 -5.399 19.628 1.00 95.56 87 LEU A CA 1
ATOM 667 C C . LEU A 1 87 ? -1.754 -4.380 19.117 1.00 95.56 87 LEU A C 1
ATOM 669 O O . LEU A 1 87 ? -2.219 -3.543 19.894 1.00 95.56 87 LEU A O 1
ATOM 673 N N . LEU A 1 88 ? -2.108 -4.427 17.828 1.00 96.38 88 LEU A N 1
ATOM 674 C CA . LEU A 1 88 ? -3.138 -3.560 17.266 1.00 96.38 88 LEU A CA 1
ATOM 675 C C . LEU A 1 88 ? -4.521 -3.983 17.778 1.00 96.38 88 LEU A C 1
ATOM 677 O O . LEU A 1 88 ? -4.848 -5.167 17.731 1.00 96.38 88 LEU A O 1
ATOM 681 N N . PRO A 1 89 ? -5.358 -3.036 18.238 1.00 96.06 89 PRO A N 1
ATOM 682 C CA . PRO A 1 89 ? -6.711 -3.364 18.659 1.00 96.06 89 PRO A CA 1
ATOM 683 C C . PRO A 1 89 ? -7.556 -3.787 17.456 1.00 96.06 89 PRO A C 1
ATOM 685 O O . PRO A 1 89 ? -7.275 -3.406 16.316 1.00 96.06 89 PRO A O 1
ATOM 688 N N . GLU A 1 90 ? -8.627 -4.533 17.701 1.00 95.75 90 GLU A N 1
ATOM 689 C CA . GLU A 1 90 ? -9.610 -4.792 16.655 1.00 95.75 90 GLU A CA 1
ATOM 690 C C . GLU A 1 90 ? -10.279 -3.478 16.205 1.00 95.75 90 GLU A C 1
ATOM 692 O O . GLU A 1 90 ? -10.489 -2.579 17.023 1.00 95.75 90 GLU A O 1
ATOM 697 N N . PRO A 1 91 ? -10.611 -3.331 14.913 1.00 96.88 91 PRO A N 1
ATOM 698 C CA . PRO A 1 91 ? -10.336 -4.256 13.812 1.00 96.88 91 PRO A CA 1
ATOM 699 C C . PRO A 1 91 ? -9.039 -3.909 13.047 1.00 96.88 91 PRO A C 1
ATOM 701 O O . PRO A 1 91 ? -8.873 -4.290 11.887 1.00 96.88 91 PRO A O 1
ATOM 704 N N . PHE A 1 92 ? -8.128 -3.143 13.654 1.00 97.50 92 PHE A N 1
ATOM 705 C CA . PHE A 1 92 ? -6.916 -2.614 13.016 1.00 97.50 92 PHE A CA 1
ATOM 706 C C . PHE A 1 92 ? -5.811 -3.665 12.849 1.00 97.50 92 PHE A C 1
ATOM 708 O O . PHE A 1 92 ? -4.991 -3.543 11.940 1.00 97.50 92 PHE A O 1
ATOM 715 N N . GLY A 1 93 ? -5.806 -4.698 13.696 1.00 95.44 93 GLY A N 1
ATOM 716 C CA . GLY A 1 93 ? -4.932 -5.867 13.585 1.00 95.44 93 GLY A CA 1
ATOM 717 C C . GLY A 1 93 ? -5.496 -6.996 12.709 1.00 95.44 93 GLY A C 1
ATOM 718 O O . GLY A 1 93 ? -6.338 -6.786 11.826 1.00 95.44 93 GLY A O 1
ATOM 719 N N . PHE A 1 94 ? -5.021 -8.213 12.980 1.00 96.88 94 PHE A N 1
ATOM 720 C CA . PHE A 1 94 ? -5.503 -9.469 12.394 1.00 96.88 94 PHE A CA 1
ATOM 721 C C . PHE A 1 94 ? -6.267 -10.290 13.440 1.00 96.88 94 PHE A C 1
ATOM 723 O O . PHE A 1 94 ? -5.992 -10.167 14.630 1.00 96.88 94 PHE A O 1
ATOM 730 N N . LYS A 1 95 ? -7.217 -11.125 13.000 1.00 96.88 95 LYS A N 1
ATOM 731 C CA . LYS A 1 95 ? -7.954 -12.064 13.872 1.00 96.88 95 LYS A CA 1
ATOM 732 C C . LYS A 1 95 ? -7.073 -13.195 14.405 1.00 96.88 95 LYS A C 1
ATOM 734 O O . LYS A 1 95 ? -7.237 -13.616 15.540 1.00 96.88 95 LYS A O 1
ATOM 739 N N . ASP A 1 96 ? -6.127 -13.645 13.582 1.00 92.12 96 ASP A N 1
ATOM 740 C CA . ASP A 1 96 ? -5.183 -14.712 13.909 1.00 92.12 96 ASP A CA 1
ATOM 741 C C . ASP A 1 96 ? -3.741 -14.200 13.843 1.00 92.12 96 ASP A C 1
ATOM 743 O O . ASP A 1 96 ? -3.443 -13.174 13.220 1.00 92.12 96 ASP A O 1
ATOM 747 N N . ALA A 1 97 ? -2.827 -14.962 14.447 1.00 88.25 97 ALA A N 1
ATOM 748 C CA . ALA A 1 97 ? -1.396 -14.707 14.359 1.00 88.25 97 ALA A CA 1
ATOM 749 C C . ALA A 1 97 ? -0.930 -14.613 12.895 1.00 88.25 97 ALA A C 1
ATOM 751 O O . ALA A 1 97 ? -1.277 -15.435 12.046 1.00 88.25 97 ALA A O 1
ATOM 752 N N . CYS A 1 98 ? -0.108 -13.607 12.610 1.00 90.44 98 CYS A N 1
ATOM 753 C CA . CYS A 1 98 ? 0.479 -13.357 11.300 1.00 90.44 98 CYS A CA 1
ATOM 754 C C . CYS A 1 98 ? 2.004 -13.480 11.355 1.00 90.44 98 CYS A C 1
ATOM 756 O O . CYS A 1 98 ? 2.600 -13.526 12.430 1.00 90.44 98 CYS A O 1
ATOM 758 N N . SER A 1 99 ? 2.655 -13.475 10.189 1.00 92.12 99 SER A N 1
ATOM 759 C CA . SER A 1 99 ? 4.114 -13.349 10.141 1.00 92.12 99 SER A CA 1
ATOM 760 C C . SER A 1 99 ? 4.569 -12.077 10.873 1.00 92.12 99 SER A C 1
ATOM 762 O O . SER A 1 99 ? 3.968 -11.024 10.639 1.00 92.12 99 SER A O 1
ATOM 764 N N . PRO A 1 100 ? 5.634 -12.128 11.695 1.00 92.06 100 PRO A N 1
ATOM 765 C CA . PRO A 1 100 ? 6.172 -10.943 12.365 1.00 92.06 100 PRO A CA 1
ATOM 766 C C . PRO A 1 100 ? 6.750 -9.919 11.372 1.00 92.06 100 PRO A C 1
ATOM 768 O O . PRO A 1 100 ? 6.877 -8.739 11.678 1.00 92.06 100 PRO A O 1
ATOM 771 N N . GLU A 1 101 ? 7.083 -10.340 10.151 1.00 93.19 101 GLU A N 1
ATOM 772 C CA . GLU A 1 101 ? 7.634 -9.451 9.120 1.00 93.19 101 GLU A CA 1
ATOM 773 C C . GLU A 1 101 ? 6.566 -8.806 8.230 1.00 93.19 101 GLU A C 1
ATOM 775 O O . GLU A 1 101 ? 6.908 -8.074 7.297 1.00 93.19 101 GLU A O 1
ATOM 780 N N . VAL A 1 102 ? 5.278 -9.069 8.483 1.00 95.06 102 VAL A N 1
ATOM 781 C CA . VAL A 1 102 ? 4.209 -8.394 7.744 1.00 95.06 102 VAL A CA 1
ATOM 782 C C . VAL A 1 102 ? 4.259 -6.893 8.018 1.00 95.06 102 VAL A C 1
ATOM 784 O O . VAL A 1 102 ? 4.394 -6.446 9.158 1.00 95.06 102 VAL A O 1
ATOM 787 N N . LYS A 1 103 ? 4.124 -6.100 6.960 1.00 94.44 103 LYS A N 1
ATOM 788 C CA . LYS A 1 103 ? 3.976 -4.647 7.067 1.00 94.44 103 LYS A CA 1
ATOM 789 C C . LYS A 1 103 ? 2.523 -4.292 6.808 1.00 94.44 103 LYS A C 1
ATOM 791 O O . LYS A 1 103 ? 1.932 -4.795 5.853 1.00 94.44 103 LYS A O 1
ATOM 796 N N . VAL A 1 104 ? 1.956 -3.434 7.647 1.00 96.25 104 VAL A N 1
ATOM 797 C CA . VAL A 1 104 ? 0.565 -2.991 7.528 1.00 96.25 104 VAL A CA 1
ATOM 798 C C . VAL A 1 104 ? 0.546 -1.477 7.471 1.00 96.25 104 VAL A C 1
ATOM 800 O O . VAL A 1 104 ? 1.092 -0.834 8.356 1.00 96.25 104 VAL A O 1
ATOM 803 N N . GLN A 1 105 ? -0.087 -0.920 6.443 1.00 97.44 105 GLN A N 1
ATOM 804 C CA . GLN A 1 105 ? -0.469 0.489 6.405 1.00 97.44 105 GLN A CA 1
ATOM 805 C C . GLN A 1 105 ? -1.982 0.595 6.596 1.00 97.44 105 GLN A C 1
ATOM 807 O O . GLN A 1 105 ? -2.715 -0.279 6.132 1.00 97.44 105 GLN A O 1
ATOM 812 N N . ILE A 1 106 ? -2.459 1.646 7.259 1.00 98.06 106 ILE A N 1
ATOM 813 C CA . ILE A 1 106 ? -3.885 1.833 7.566 1.00 98.06 106 ILE A CA 1
ATOM 814 C C . ILE A 1 106 ? -4.324 3.213 7.085 1.00 98.06 106 ILE A C 1
ATOM 816 O O . ILE A 1 106 ? -3.638 4.195 7.342 1.00 98.06 106 ILE A O 1
ATOM 820 N N . CYS A 1 107 ? -5.469 3.307 6.420 1.00 96.94 107 CYS A N 1
ATOM 821 C CA . CYS A 1 107 ? -6.151 4.564 6.127 1.00 96.94 107 CYS A CA 1
ATOM 822 C C . CYS A 1 107 ? -7.551 4.521 6.748 1.00 96.94 107 CYS A C 1
ATOM 824 O O . CYS A 1 107 ? -8.260 3.526 6.605 1.00 96.94 107 CYS A O 1
ATOM 826 N N . ILE A 1 108 ? -7.923 5.574 7.471 1.00 96.62 108 ILE A N 1
ATOM 827 C CA . ILE A 1 108 ? -9.227 5.734 8.114 1.00 96.62 108 ILE A CA 1
ATOM 828 C C . ILE A 1 108 ? -9.873 6.975 7.514 1.00 96.62 108 ILE A C 1
ATOM 830 O O . ILE A 1 108 ? -9.396 8.089 7.730 1.00 96.62 108 ILE A O 1
ATOM 834 N N . ILE A 1 109 ? -10.955 6.779 6.770 1.00 93.94 109 ILE A N 1
ATOM 835 C CA . ILE A 1 109 ? -11.678 7.848 6.081 1.00 93.94 109 ILE A CA 1
ATOM 836 C C . ILE A 1 109 ? -13.027 8.026 6.768 1.00 93.94 109 ILE A C 1
ATOM 838 O O . ILE A 1 109 ? -13.822 7.087 6.819 1.00 93.94 109 ILE A O 1
ATOM 842 N N . THR A 1 110 ? -13.291 9.223 7.288 1.00 92.12 110 THR A N 1
ATOM 843 C CA . THR A 1 110 ? -14.597 9.571 7.860 1.00 92.12 110 THR A CA 1
ATOM 844 C C . THR A 1 110 ? -15.556 9.965 6.738 1.00 92.12 110 THR A C 1
ATOM 846 O O . THR A 1 110 ? -15.257 10.845 5.932 1.00 92.12 110 THR A O 1
ATOM 849 N N . CYS A 1 111 ? -16.702 9.295 6.672 1.00 90.50 111 CYS A N 1
ATOM 850 C CA . CYS A 1 111 ? -17.774 9.575 5.725 1.00 90.50 111 CYS A CA 1
ATOM 851 C C . CYS A 1 111 ? -18.658 10.728 6.220 1.00 90.50 111 CYS A C 1
ATOM 853 O O . CYS A 1 111 ? -18.619 11.113 7.388 1.00 90.50 111 CYS A O 1
ATOM 855 N N . ILE A 1 112 ? -19.485 11.268 5.322 1.00 88.62 112 ILE A N 1
ATOM 856 C CA . ILE A 1 112 ? -20.385 12.401 5.611 1.00 88.62 112 ILE A CA 1
ATOM 857 C C . ILE A 1 112 ? -21.384 12.062 6.730 1.00 88.62 112 ILE A C 1
ATOM 859 O O . ILE A 1 112 ? -21.741 12.927 7.523 1.00 88.62 112 ILE A O 1
ATOM 863 N N . ASP A 1 113 ? -21.803 10.801 6.823 1.00 92.00 113 ASP A N 1
ATOM 864 C CA . ASP A 1 113 ? -22.710 10.292 7.857 1.00 92.00 113 ASP A CA 1
ATOM 865 C C . ASP A 1 113 ? -22.014 9.987 9.202 1.00 92.00 113 ASP A C 1
ATOM 867 O O . ASP A 1 113 ? -22.651 9.505 10.137 1.00 92.00 113 ASP A O 1
ATOM 871 N N . GLY A 1 114 ? -20.707 10.256 9.316 1.00 91.69 114 GLY A N 1
ATOM 872 C CA . GLY A 1 114 ? -19.893 9.988 10.506 1.00 91.69 114 GLY A CA 1
ATOM 873 C C . GLY A 1 114 ? -19.380 8.546 10.627 1.00 91.69 114 GLY A C 1
ATOM 874 O O . GLY A 1 114 ? -18.512 8.271 11.476 1.00 91.69 114 GLY A O 1
ATOM 875 N N . SER A 1 115 ? -19.854 7.639 9.765 1.00 95.12 115 SER A N 1
ATOM 876 C CA . SER A 1 115 ? -19.295 6.293 9.636 1.00 95.12 115 SER A CA 1
ATOM 877 C C . SER A 1 115 ? -17.876 6.357 9.068 1.00 95.12 115 SER A C 1
ATOM 879 O O . SER A 1 115 ? -17.423 7.393 8.572 1.00 95.12 115 SER A O 1
ATOM 881 N N . LYS A 1 116 ? -17.114 5.270 9.193 1.00 95.44 116 LYS A N 1
ATOM 882 C CA . LYS A 1 116 ? -15.711 5.237 8.763 1.00 95.44 116 LYS A CA 1
ATOM 883 C C . LYS A 1 116 ? -15.458 4.088 7.808 1.00 95.44 116 LYS A C 1
ATOM 885 O O . LYS A 1 116 ? -15.984 2.991 7.990 1.00 95.44 116 LYS A O 1
ATOM 890 N N . VAL A 1 117 ? -14.598 4.332 6.829 1.00 96.00 117 VAL A N 1
ATOM 891 C CA . VAL A 1 117 ? -13.995 3.289 6.001 1.00 96.00 117 VAL A CA 1
ATOM 892 C C . VAL A 1 117 ? -12.569 3.077 6.489 1.00 96.00 117 VAL A C 1
ATOM 894 O O . VAL A 1 117 ? -11.777 4.019 6.516 1.00 96.00 117 VAL A O 1
ATOM 897 N N . ILE A 1 118 ? -12.248 1.851 6.899 1.00 97.88 118 ILE A N 1
ATOM 898 C CA . ILE A 1 118 ? -10.898 1.462 7.320 1.00 97.88 118 ILE A CA 1
ATOM 899 C C . ILE A 1 118 ? -10.298 0.596 6.218 1.00 97.88 118 ILE A C 1
ATOM 901 O O . ILE A 1 118 ? -10.833 -0.460 5.895 1.00 97.88 118 ILE A O 1
ATOM 905 N N . ILE A 1 119 ? -9.173 1.028 5.661 1.00 97.88 119 ILE A N 1
ATOM 906 C CA . ILE A 1 119 ? -8.446 0.320 4.608 1.00 97.88 119 ILE A CA 1
ATOM 907 C C . ILE A 1 119 ? -7.111 -0.121 5.188 1.00 97.88 119 ILE A C 1
ATOM 909 O O . ILE A 1 119 ? -6.302 0.718 5.586 1.00 97.88 119 ILE A O 1
ATOM 913 N N . LYS A 1 120 ? -6.859 -1.428 5.215 1.00 98.00 120 LYS A N 1
ATOM 914 C CA . LYS A 1 120 ? -5.578 -2.000 5.640 1.00 98.00 120 LYS A CA 1
ATOM 915 C C . LYS A 1 120 ? -4.845 -2.553 4.429 1.00 98.00 120 LYS A C 1
ATOM 917 O O . LYS A 1 120 ? -5.339 -3.467 3.777 1.00 98.00 120 LYS A O 1
ATOM 922 N N . HIS A 1 121 ? -3.660 -2.024 4.141 1.00 97.19 121 HIS A N 1
ATOM 923 C CA . HIS A 1 121 ? -2.748 -2.556 3.131 1.00 97.19 121 HIS A CA 1
ATOM 924 C C . HIS A 1 121 ? -1.702 -3.446 3.784 1.00 97.19 121 HIS A C 1
ATOM 926 O O . HIS A 1 121 ? -0.818 -2.961 4.488 1.00 97.19 121 HIS A O 1
ATOM 932 N N . CYS A 1 122 ? -1.809 -4.749 3.543 1.00 96.56 122 CYS A N 1
ATOM 933 C CA . CYS A 1 122 ? -0.945 -5.767 4.123 1.00 96.56 122 CYS A CA 1
ATOM 934 C C . CYS A 1 122 ? 0.091 -6.228 3.092 1.00 96.56 122 CYS A C 1
ATOM 936 O O . CYS A 1 122 ? -0.263 -6.670 1.996 1.00 96.56 122 CYS A O 1
ATOM 938 N N . VAL A 1 123 ? 1.370 -6.152 3.457 1.00 95.19 123 VAL A N 1
ATOM 939 C CA . VAL A 1 123 ? 2.508 -6.599 2.646 1.00 95.19 123 VAL A CA 1
ATOM 940 C C . VAL A 1 123 ? 3.212 -7.739 3.372 1.00 95.19 123 VAL A C 1
ATOM 942 O O . VAL A 1 123 ? 3.890 -7.522 4.376 1.00 95.19 123 VAL A O 1
ATOM 945 N N . PHE A 1 124 ? 3.029 -8.958 2.874 1.00 95.31 124 PHE A N 1
ATOM 946 C CA . PHE A 1 124 ? 3.599 -10.170 3.456 1.00 95.31 124 PHE A CA 1
ATOM 947 C C . PHE A 1 124 ? 5.019 -10.431 2.926 1.00 95.31 124 PHE A C 1
ATOM 949 O O . PHE A 1 124 ? 5.276 -10.212 1.745 1.00 95.31 124 PHE A O 1
ATOM 956 N N . PRO A 1 125 ? 5.952 -10.950 3.745 1.00 94.56 125 PRO A N 1
ATOM 957 C CA . PRO A 1 125 ? 7.304 -11.292 3.275 1.00 94.56 125 PRO A CA 1
ATOM 958 C C . PRO A 1 125 ? 7.294 -12.424 2.231 1.00 94.56 125 PRO A C 1
ATOM 960 O O . PRO A 1 125 ? 8.165 -12.512 1.370 1.00 94.56 125 PRO A O 1
ATOM 963 N N . THR A 1 126 ? 6.282 -13.289 2.292 1.00 95.12 126 THR A N 1
ATOM 964 C CA . THR A 1 126 ? 6.059 -14.409 1.380 1.00 95.12 126 THR A CA 1
ATOM 965 C C . THR A 1 126 ? 4.610 -14.412 0.910 1.00 95.12 126 THR A C 1
ATOM 967 O O . THR A 1 126 ? 3.733 -13.815 1.533 1.00 95.12 126 THR A O 1
ATOM 970 N N . LYS A 1 127 ? 4.342 -15.066 -0.224 1.00 95.19 127 LYS A N 1
ATOM 971 C CA . LYS A 1 127 ? 2.992 -15.111 -0.792 1.00 95.19 127 LYS A CA 1
ATOM 972 C C . LYS A 1 127 ? 2.019 -15.812 0.165 1.00 95.19 127 LYS A C 1
ATOM 974 O O . LYS A 1 127 ? 2.229 -16.973 0.511 1.00 95.19 127 LYS A O 1
ATOM 979 N N . ILE A 1 128 ? 0.921 -15.146 0.514 1.00 96.00 128 ILE A N 1
ATOM 980 C CA . ILE A 1 128 ? -0.165 -15.701 1.326 1.00 96.00 128 ILE A CA 1
ATOM 981 C C . ILE A 1 128 ? -1.276 -16.265 0.434 1.00 96.00 128 ILE A C 1
ATOM 983 O O . ILE A 1 128 ? -1.600 -15.700 -0.612 1.00 96.00 128 ILE A O 1
ATOM 987 N N . LYS A 1 129 ? -1.875 -17.393 0.839 1.00 96.81 129 LYS A N 1
ATOM 988 C CA . LYS A 1 129 ? -3.068 -17.940 0.175 1.00 96.81 129 LYS A CA 1
ATOM 989 C C . LYS A 1 129 ? -4.295 -17.071 0.497 1.00 96.81 129 LYS A C 1
ATOM 991 O O . LYS A 1 129 ? -4.510 -16.792 1.679 1.00 96.81 129 LYS A O 1
ATOM 996 N N . PRO A 1 130 ? -5.163 -16.753 -0.481 1.00 96.94 130 PRO A N 1
ATOM 997 C CA . PRO A 1 130 ? -6.357 -15.931 -0.248 1.00 96.94 130 PRO A CA 1
ATOM 998 C C . PRO A 1 130 ? -7.269 -16.460 0.864 1.00 96.94 130 PRO A C 1
ATOM 1000 O O . PRO A 1 130 ? -7.732 -15.703 1.709 1.00 96.94 130 PRO A O 1
ATOM 1003 N N . VAL A 1 131 ? -7.464 -17.783 0.920 1.00 96.75 131 VAL A N 1
ATOM 1004 C CA . VAL A 1 131 ? -8.273 -18.447 1.958 1.00 96.75 131 VAL A CA 1
ATOM 1005 C C . VAL A 1 131 ? -7.720 -18.207 3.363 1.00 96.75 131 VAL A C 1
ATOM 1007 O O . VAL A 1 131 ? -8.491 -18.091 4.311 1.00 96.75 131 VAL A O 1
ATOM 1010 N N . HIS A 1 132 ? -6.395 -18.135 3.512 1.00 96.50 132 HIS A N 1
ATOM 1011 C CA . HIS A 1 132 ? -5.776 -17.863 4.804 1.00 96.50 132 HIS A CA 1
ATOM 1012 C C . HIS A 1 132 ? -5.937 -16.389 5.179 1.00 96.50 132 HIS A C 1
ATOM 1014 O O . HIS A 1 132 ? -6.423 -16.099 6.267 1.00 96.50 132 HIS A O 1
ATOM 1020 N N . PHE A 1 133 ? -5.653 -15.473 4.247 1.00 97.25 133 PHE A N 1
ATOM 1021 C CA . PHE A 1 133 ? -5.849 -14.041 4.478 1.00 97.25 133 PHE A CA 1
ATOM 1022 C C . PHE A 1 133 ? -7.303 -13.706 4.848 1.00 97.25 133 PHE A C 1
ATOM 1024 O O . PHE A 1 133 ? -7.538 -12.966 5.799 1.00 97.25 133 PHE A O 1
ATOM 1031 N N . LYS A 1 134 ? -8.285 -14.337 4.185 1.00 96.69 134 LYS A N 1
ATOM 1032 C CA . LYS A 1 134 ? -9.718 -14.175 4.488 1.00 96.69 134 LYS A CA 1
ATOM 1033 C C . LYS A 1 134 ? -10.075 -14.490 5.944 1.00 96.69 134 LYS A C 1
ATOM 1035 O O . LYS A 1 134 ? -10.950 -13.841 6.501 1.00 96.69 134 LYS A O 1
ATOM 1040 N N . LYS A 1 135 ? -9.426 -15.486 6.555 1.00 96.44 135 LYS A N 1
ATOM 1041 C CA . LYS A 1 135 ? -9.669 -15.860 7.961 1.00 96.44 135 LYS A CA 1
ATOM 1042 C C . LYS A 1 135 ? -9.122 -14.818 8.935 1.00 96.44 135 LYS A C 1
ATOM 1044 O O . LYS A 1 135 ? -9.724 -14.580 9.973 1.00 96.44 135 LYS A O 1
ATOM 1049 N N . MET A 1 136 ? -8.015 -14.178 8.565 1.00 96.44 136 MET A N 1
ATOM 1050 C CA . MET A 1 136 ? -7.325 -13.178 9.380 1.00 96.44 136 MET A CA 1
ATOM 1051 C C . MET A 1 136 ? -7.947 -11.778 9.271 1.00 96.44 136 MET A C 1
ATOM 1053 O O . MET A 1 136 ? -7.772 -10.961 10.174 1.00 96.44 136 MET A O 1
ATOM 1057 N N . ALA A 1 137 ? -8.624 -11.490 8.157 1.00 97.44 137 ALA A N 1
ATOM 1058 C CA . ALA A 1 137 ? -9.218 -10.196 7.838 1.00 97.44 137 ALA A CA 1
ATOM 1059 C C . ALA A 1 137 ? -10.538 -9.941 8.588 1.00 97.44 137 ALA A C 1
ATOM 1061 O O . ALA A 1 137 ? -11.282 -10.870 8.919 1.00 97.44 137 ALA A O 1
ATOM 1062 N N . TYR A 1 138 ? -10.849 -8.669 8.836 1.00 97.94 138 TYR A N 1
ATOM 1063 C CA . TYR A 1 138 ? -12.093 -8.233 9.480 1.00 97.94 138 TYR A CA 1
ATOM 1064 C C . TYR A 1 138 ? -13.181 -7.848 8.480 1.00 97.94 138 TYR A C 1
ATOM 1066 O O . TYR A 1 138 ? -14.348 -8.121 8.754 1.00 97.94 138 TYR A O 1
ATOM 1074 N N . GLY A 1 139 ? -12.808 -7.247 7.353 1.00 97.12 139 GLY A N 1
ATOM 1075 C CA . GLY A 1 139 ? -13.710 -6.773 6.314 1.00 97.12 139 GLY A CA 1
ATOM 1076 C C . GLY A 1 139 ? -13.576 -7.540 5.000 1.00 97.12 139 GLY A C 1
ATOM 1077 O O . GLY A 1 139 ? -13.281 -8.739 4.964 1.00 97.12 139 GLY A O 1
ATOM 1078 N N . GLU A 1 140 ? -13.843 -6.831 3.908 1.00 97.19 140 GLU A N 1
ATOM 1079 C CA . GLU A 1 140 ? -13.815 -7.356 2.551 1.00 97.19 140 GLU A CA 1
ATOM 1080 C C . GLU A 1 140 ? -12.391 -7.377 2.003 1.00 97.19 140 GLU A C 1
ATOM 1082 O O . GLU A 1 140 ? -11.677 -6.369 1.973 1.00 97.19 140 GLU A O 1
ATOM 1087 N N . ILE A 1 141 ? -11.976 -8.548 1.528 1.00 97.50 141 ILE A N 1
ATOM 1088 C CA . ILE A 1 141 ? -10.621 -8.749 1.037 1.00 97.50 141 ILE A CA 1
ATOM 1089 C C . ILE A 1 141 ? -10.503 -8.375 -0.436 1.00 97.50 141 ILE A C 1
ATOM 1091 O O . ILE A 1 141 ? -11.268 -8.832 -1.283 1.00 97.50 141 ILE A O 1
ATOM 1095 N N . HIS A 1 142 ? -9.492 -7.575 -0.744 1.00 96.69 142 HIS A N 1
ATOM 1096 C CA . HIS A 1 142 ? -9.219 -7.104 -2.092 1.00 96.69 142 HIS A CA 1
ATOM 1097 C C . HIS A 1 142 ? -7.758 -7.351 -2.469 1.00 96.69 142 HIS A C 1
ATOM 1099 O O . HIS A 1 142 ? -6.864 -7.447 -1.622 1.00 96.69 142 HIS A O 1
ATOM 1105 N N . LYS A 1 143 ? -7.511 -7.459 -3.770 1.00 93.88 143 LYS A N 1
ATOM 1106 C CA . LYS A 1 143 ? -6.181 -7.511 -4.371 1.00 93.88 143 LYS A CA 1
ATOM 1107 C C . LYS A 1 143 ? -5.965 -6.294 -5.246 1.00 93.88 143 LYS A C 1
ATOM 1109 O O . LYS A 1 143 ? -6.898 -5.739 -5.826 1.00 93.88 143 LYS A O 1
ATOM 1114 N N . LEU A 1 144 ? -4.703 -5.926 -5.381 1.00 91.56 144 LEU A N 1
ATOM 1115 C CA . LEU A 1 144 ? -4.300 -4.860 -6.277 1.00 91.56 144 LEU A CA 1
ATOM 1116 C C . LEU A 1 144 ? -4.313 -5.361 -7.730 1.00 91.56 144 LEU A C 1
ATOM 1118 O O . LEU A 1 144 ? -3.753 -6.419 -8.032 1.00 91.56 144 LEU A O 1
ATOM 1122 N N . THR A 1 145 ? -4.950 -4.615 -8.631 1.00 86.19 145 THR A N 1
ATOM 1123 C CA . THR A 1 145 ? -5.109 -4.986 -10.049 1.00 86.19 145 THR A CA 1
ATOM 1124 C C . THR A 1 145 ? -3.947 -4.465 -10.886 1.00 86.19 145 THR A C 1
ATOM 1126 O O . THR A 1 145 ? -4.071 -3.511 -11.643 1.00 86.19 145 THR A O 1
ATOM 1129 N N . PHE A 1 146 ? -2.772 -5.078 -10.740 1.00 78.75 146 PHE A N 1
ATOM 1130 C CA . PHE A 1 146 ? -1.573 -4.624 -11.447 1.00 78.75 146 PHE A CA 1
ATOM 1131 C C . PHE A 1 146 ? -0.966 -5.707 -12.324 1.00 78.75 146 PHE A C 1
ATOM 1133 O O . PHE A 1 146 ? -0.735 -6.828 -11.877 1.00 78.75 146 PHE A O 1
ATOM 1140 N N . GLN A 1 147 ? -0.622 -5.340 -13.561 1.00 69.50 147 GLN A N 1
ATOM 1141 C CA . GLN A 1 147 ? 0.079 -6.232 -14.490 1.00 69.50 147 GLN A CA 1
ATOM 1142 C C . GLN A 1 147 ? 1.553 -6.432 -14.099 1.00 69.50 147 GLN A C 1
ATOM 1144 O O . GLN A 1 147 ? 2.139 -7.478 -14.370 1.00 69.50 147 GLN A O 1
ATOM 1149 N N . ARG A 1 148 ? 2.171 -5.428 -13.457 1.00 78.12 148 ARG A N 1
ATOM 1150 C CA . ARG A 1 148 ? 3.580 -5.448 -13.033 1.00 78.12 148 ARG A CA 1
ATOM 1151 C C . ARG A 1 148 ? 3.706 -5.074 -11.551 1.00 78.12 148 ARG A C 1
ATOM 1153 O O . ARG A 1 148 ? 3.419 -3.924 -11.221 1.00 78.12 148 ARG A O 1
ATOM 1160 N N . PRO A 1 149 ? 4.199 -5.972 -10.674 1.00 78.94 149 PRO A N 1
ATOM 1161 C CA . PRO A 1 149 ? 4.264 -5.729 -9.228 1.00 78.94 149 PRO A CA 1
ATOM 1162 C C . PRO A 1 149 ? 4.984 -4.431 -8.835 1.00 78.94 149 PRO A C 1
ATOM 1164 O O . PRO A 1 149 ? 4.448 -3.650 -8.059 1.00 78.94 149 PRO A O 1
ATOM 1167 N N . ASN A 1 150 ? 6.150 -4.146 -9.429 1.00 78.56 150 ASN A N 1
ATOM 1168 C CA . ASN A 1 150 ? 6.950 -2.964 -9.074 1.00 78.56 150 ASN A CA 1
ATOM 1169 C C . ASN A 1 150 ? 6.256 -1.638 -9.417 1.00 78.56 150 ASN A C 1
ATOM 1171 O O . ASN A 1 150 ? 6.374 -0.674 -8.670 1.00 78.56 150 ASN A O 1
ATOM 1175 N N . ILE A 1 151 ? 5.541 -1.579 -10.544 1.00 85.06 151 ILE A N 1
ATOM 1176 C CA . ILE A 1 151 ? 4.765 -0.392 -10.939 1.00 85.06 151 ILE A CA 1
ATOM 1177 C C . ILE A 1 151 ? 3.515 -0.300 -10.073 1.00 85.06 151 ILE A C 1
ATOM 1179 O O . ILE A 1 151 ? 3.192 0.762 -9.556 1.00 85.06 151 ILE A O 1
ATOM 1183 N N . GLY A 1 152 ? 2.860 -1.439 -9.871 1.00 87.56 152 GLY A N 1
ATOM 1184 C CA . GLY A 1 152 ? 1.679 -1.556 -9.047 1.00 87.56 152 GLY A CA 1
ATOM 1185 C C . GLY A 1 152 ? 1.857 -0.993 -7.643 1.00 87.56 152 GLY A C 1
ATOM 1186 O O . GLY A 1 152 ? 1.072 -0.159 -7.209 1.00 87.56 152 GLY A O 1
ATOM 1187 N N . THR A 1 153 ? 2.931 -1.365 -6.950 1.00 89.38 153 THR A N 1
ATOM 1188 C CA . THR A 1 153 ? 3.190 -0.846 -5.601 1.00 89.38 153 THR A CA 1
ATOM 1189 C C . THR A 1 153 ? 3.319 0.680 -5.578 1.00 89.38 153 THR A C 1
ATOM 1191 O O . THR A 1 153 ? 2.835 1.302 -4.636 1.00 89.38 153 THR A O 1
ATOM 1194 N N . LYS A 1 154 ? 3.898 1.299 -6.620 1.00 92.38 154 LYS A N 1
ATOM 1195 C CA . LYS A 1 154 ? 3.961 2.768 -6.744 1.00 92.38 154 LYS A CA 1
ATOM 1196 C C . LYS A 1 154 ? 2.587 3.382 -6.963 1.00 92.38 154 LYS A C 1
ATOM 1198 O O . LYS A 1 154 ? 2.226 4.309 -6.248 1.00 92.38 154 LYS A O 1
ATOM 1203 N N . VAL A 1 155 ? 1.830 2.833 -7.912 1.00 92.31 155 VAL A N 1
ATOM 1204 C CA . VAL A 1 155 ? 0.460 3.261 -8.218 1.00 92.31 155 VAL A CA 1
ATOM 1205 C C . VAL A 1 155 ? -0.414 3.183 -6.970 1.00 92.31 155 VAL A C 1
ATOM 1207 O O . VAL A 1 155 ? -1.085 4.148 -6.624 1.00 92.31 155 VAL A O 1
ATOM 1210 N N . TRP A 1 156 ? -0.359 2.065 -6.245 1.00 94.06 156 TRP A N 1
ATOM 1211 C CA . TRP A 1 156 ? -1.100 1.922 -4.999 1.00 94.06 156 TRP A CA 1
ATOM 1212 C C . TRP A 1 156 ? -0.661 2.936 -3.948 1.00 94.06 156 TRP A C 1
ATOM 1214 O O . TRP A 1 156 ? -1.518 3.547 -3.321 1.00 94.06 156 TRP A O 1
ATOM 1224 N N . GLN A 1 157 ? 0.645 3.137 -3.753 1.00 94.38 157 GLN A N 1
ATOM 1225 C CA . GLN A 1 157 ? 1.124 4.098 -2.760 1.00 94.38 157 GLN A CA 1
ATOM 1226 C C . GLN A 1 157 ? 0.668 5.525 -3.099 1.00 94.38 157 GLN A C 1
ATOM 1228 O O . GLN A 1 157 ? 0.240 6.247 -2.205 1.00 94.38 157 GLN A O 1
ATOM 1233 N N . TYR A 1 158 ? 0.693 5.903 -4.380 1.00 92.38 158 TYR A N 1
ATOM 1234 C CA . TYR A 1 158 ? 0.165 7.182 -4.854 1.00 92.38 158 TYR A CA 1
ATOM 1235 C C . TYR A 1 158 ? -1.327 7.334 -4.558 1.00 92.38 158 TYR A C 1
ATOM 1237 O O . TYR A 1 158 ? -1.730 8.330 -3.962 1.00 92.38 158 TYR A O 1
ATOM 1245 N N . VAL A 1 159 ? -2.139 6.331 -4.908 1.00 92.31 159 VAL A N 1
ATOM 1246 C CA . VAL A 1 159 ? -3.581 6.341 -4.622 1.00 92.31 159 VAL A CA 1
ATOM 1247 C C . VAL A 1 159 ? -3.822 6.429 -3.119 1.00 92.31 159 VAL A C 1
ATOM 1249 O O . VAL A 1 159 ? -4.556 7.304 -2.678 1.00 92.31 159 VAL A O 1
ATOM 1252 N N . MET A 1 160 ? -3.163 5.578 -2.327 1.00 93.19 160 MET A N 1
ATOM 1253 C CA . MET A 1 160 ? -3.321 5.514 -0.874 1.00 93.19 160 MET A CA 1
ATOM 1254 C C . MET A 1 160 ? -3.001 6.849 -0.197 1.00 93.19 160 MET A C 1
ATOM 1256 O O . MET A 1 160 ? -3.765 7.294 0.657 1.00 93.19 160 MET A O 1
ATOM 1260 N N . GLU A 1 161 ? -1.902 7.503 -0.578 1.00 91.19 161 GLU A N 1
ATOM 1261 C CA . GLU A 1 161 ? -1.532 8.811 -0.026 1.00 91.19 161 GLU A CA 1
ATOM 1262 C C . GLU A 1 161 ? -2.551 9.901 -0.384 1.00 91.19 161 GLU A C 1
ATOM 1264 O O . GLU A 1 161 ? -2.788 10.799 0.423 1.00 91.19 161 GLU A O 1
ATOM 1269 N N . ASN A 1 162 ? -3.219 9.763 -1.531 1.00 89.75 162 ASN A N 1
ATOM 1270 C CA . ASN A 1 162 ? -4.227 10.688 -2.048 1.00 89.75 162 ASN A CA 1
ATOM 1271 C C . ASN A 1 162 ? -5.683 10.258 -1.767 1.00 89.75 162 ASN A C 1
ATOM 1273 O O . ASN A 1 162 ? -6.603 10.842 -2.339 1.00 89.75 162 ASN A O 1
ATOM 1277 N N . LEU A 1 163 ? -5.925 9.281 -0.881 1.00 89.69 163 LEU A N 1
ATOM 1278 C CA . LEU A 1 163 ? -7.270 8.970 -0.364 1.00 89.69 163 LEU A CA 1
ATOM 1279 C C . LEU A 1 163 ? -7.753 10.004 0.672 1.00 89.69 163 LEU A C 1
ATOM 1281 O O . LEU A 1 163 ? -8.953 10.159 0.897 1.00 89.69 163 LEU A O 1
ATOM 1285 N N . GLY A 1 164 ? -6.821 10.720 1.309 1.00 87.75 164 GLY A N 1
ATOM 1286 C CA . GLY A 1 164 ? -7.106 11.588 2.452 1.00 87.75 164 GLY A CA 1
ATOM 1287 C C . GLY A 1 164 ? -7.243 10.813 3.765 1.00 87.75 164 GLY A C 1
ATOM 1288 O O . GLY A 1 164 ? -6.646 9.742 3.926 1.00 87.75 164 GLY A O 1
ATOM 1289 N N . GLY A 1 165 ? -8.007 11.373 4.707 1.00 90.19 165 GLY A N 1
ATOM 1290 C CA . GLY A 1 165 ? -8.268 10.777 6.016 1.00 90.19 165 GLY A CA 1
ATOM 1291 C C . GLY A 1 165 ? -7.027 10.653 6.904 1.00 90.19 165 GLY A C 1
ATOM 1292 O O . GLY A 1 165 ? -5.960 11.211 6.631 1.00 90.19 165 GLY A O 1
ATOM 1293 N N . MET A 1 166 ? -7.152 9.889 7.986 1.00 94.00 166 MET A N 1
ATOM 1294 C CA . MET A 1 166 ? -6.038 9.591 8.883 1.00 94.00 166 MET A CA 1
ATOM 1295 C C . MET A 1 166 ? -5.263 8.372 8.390 1.00 94.00 166 MET A C 1
ATOM 1297 O O . MET A 1 166 ? -5.827 7.288 8.235 1.00 94.00 166 MET A O 1
ATOM 1301 N N . GLN A 1 167 ? -3.956 8.525 8.183 1.00 95.06 167 GLN A N 1
ATOM 1302 C CA . GLN A 1 167 ? -3.112 7.489 7.596 1.00 95.06 167 GLN A CA 1
ATOM 1303 C C . GLN A 1 167 ? -1.994 7.059 8.544 1.00 95.06 167 GLN A C 1
ATOM 1305 O O . GLN A 1 167 ? -1.315 7.885 9.149 1.00 95.06 167 GLN A O 1
ATOM 1310 N N . PHE A 1 168 ? -1.764 5.753 8.612 1.00 96.75 168 PHE A N 1
ATOM 1311 C CA . PHE A 1 168 ? -0.689 5.076 9.322 1.00 96.75 168 PHE A CA 1
ATOM 1312 C C . PHE A 1 168 ? 0.186 4.405 8.266 1.00 96.75 168 PHE A C 1
ATOM 1314 O O . PHE A 1 168 ? -0.276 3.519 7.544 1.00 96.75 168 PHE A O 1
ATOM 1321 N N . LYS A 1 169 ? 1.430 4.858 8.130 1.00 94.06 169 LYS A N 1
ATOM 1322 C CA . LYS A 1 169 ? 2.286 4.533 6.987 1.00 94.06 169 LYS A CA 1
ATOM 1323 C C . LYS A 1 169 ? 3.585 3.874 7.423 1.00 94.06 169 LYS A C 1
ATOM 1325 O O . LYS A 1 169 ? 4.202 4.274 8.409 1.00 94.06 169 LYS A O 1
ATOM 1330 N N . CYS A 1 170 ? 3.999 2.876 6.651 1.00 92.31 170 CYS A N 1
ATOM 1331 C CA . CYS A 1 170 ? 5.336 2.267 6.699 1.00 92.31 170 CYS A CA 1
ATOM 1332 C C . CYS A 1 170 ? 6.129 2.549 5.424 1.00 92.31 170 CYS A C 1
ATOM 1334 O O . CYS A 1 170 ? 7.324 2.265 5.360 1.00 92.31 170 CYS A O 1
ATOM 1336 N N . PHE A 1 171 ? 5.450 3.065 4.403 1.00 92.88 171 PHE A N 1
ATOM 1337 C CA . PHE A 1 171 ? 6.023 3.407 3.124 1.00 92.88 171 PHE A CA 1
ATOM 1338 C C . PHE A 1 171 ? 5.614 4.823 2.750 1.00 92.88 171 PHE A C 1
ATOM 1340 O O . PHE A 1 171 ? 4.604 5.341 3.232 1.00 92.88 171 PHE A O 1
ATOM 1347 N N . PHE A 1 172 ? 6.406 5.439 1.888 1.00 89.44 172 PHE A N 1
ATOM 1348 C CA . PHE A 1 172 ? 6.047 6.697 1.266 1.00 89.44 172 PHE A CA 1
ATOM 1349 C C . PHE A 1 172 ? 6.467 6.718 -0.193 1.00 89.44 172 PHE A C 1
ATOM 1351 O O . PHE A 1 172 ? 7.455 6.078 -0.578 1.00 89.44 172 PHE A O 1
ATOM 1358 N N . LEU A 1 173 ? 5.710 7.449 -1.000 1.00 90.50 173 LEU A N 1
ATOM 1359 C CA . LEU A 1 173 ? 6.112 7.771 -2.352 1.00 90.50 173 LEU A CA 1
ATOM 1360 C C . LEU A 1 173 ? 7.070 8.963 -2.303 1.00 90.50 173 LEU A C 1
ATOM 1362 O O . LEU A 1 173 ? 6.767 10.001 -1.719 1.00 90.50 173 LEU A O 1
ATOM 1366 N N . SER A 1 174 ? 8.244 8.824 -2.910 1.00 85.81 174 SER A N 1
ATOM 1367 C CA . SER A 1 174 ? 9.166 9.942 -3.065 1.00 85.81 174 SER A CA 1
ATOM 1368 C C . SER A 1 174 ? 9.602 10.100 -4.504 1.00 85.81 174 SER A C 1
ATOM 1370 O O . SER A 1 174 ? 9.684 9.101 -5.231 1.00 85.81 174 SER A O 1
ATOM 1372 N N . PRO A 1 175 ? 9.881 11.342 -4.943 1.00 82.62 175 PRO A N 1
ATOM 1373 C CA . PRO A 1 175 ? 10.562 11.546 -6.202 1.00 82.62 175 PRO A CA 1
ATOM 1374 C C . PRO A 1 175 ? 11.808 10.674 -6.197 1.00 82.62 175 PRO A C 1
ATOM 1376 O O . PRO A 1 175 ? 12.554 10.609 -5.210 1.00 82.62 175 PRO A O 1
ATOM 1379 N N . ASN A 1 176 ? 12.022 9.959 -7.288 1.00 75.25 176 ASN A N 1
ATOM 1380 C CA . ASN A 1 176 ? 13.275 9.288 -7.500 1.00 75.25 176 ASN A CA 1
ATOM 1381 C C . ASN A 1 176 ? 14.327 10.389 -7.581 1.00 75.25 176 ASN A C 1
ATOM 1383 O O . ASN A 1 176 ? 14.481 11.045 -8.608 1.00 75.25 176 ASN A O 1
ATOM 1387 N N . ALA A 1 177 ? 15.046 10.600 -6.483 1.00 47.22 177 ALA A N 1
ATOM 1388 C CA . ALA A 1 177 ? 16.325 11.275 -6.501 1.00 47.22 177 ALA A CA 1
ATOM 1389 C C . ALA A 1 177 ? 17.319 10.375 -7.256 1.00 47.22 177 ALA A C 1
ATOM 1391 O O . ALA A 1 177 ? 18.307 9.897 -6.712 1.00 47.22 177 ALA A O 1
ATOM 1392 N N . THR A 1 178 ? 17.079 10.138 -8.547 1.00 42.88 178 THR A N 1
ATOM 1393 C CA . THR A 1 178 ? 18.186 10.306 -9.475 1.00 42.88 178 THR A CA 1
ATOM 1394 C C . THR A 1 178 ? 18.677 11.713 -9.206 1.00 42.88 178 THR A C 1
ATOM 1396 O O . THR A 1 178 ? 17.853 12.625 -9.206 1.00 42.88 178 THR A O 1
ATOM 1399 N N . ASN A 1 179 ? 19.956 11.880 -8.888 1.00 35.97 179 ASN A N 1
ATOM 1400 C CA . ASN A 1 179 ? 20.611 13.178 -8.827 1.00 35.97 179 ASN A CA 1
ATOM 1401 C C . ASN A 1 179 ? 20.309 13.957 -10.117 1.00 35.97 179 ASN A C 1
ATOM 1403 O O . ASN A 1 179 ? 21.103 13.940 -11.050 1.00 35.97 179 ASN A O 1
ATOM 1407 N N . LYS A 1 180 ? 19.163 14.632 -10.195 1.00 39.84 180 LYS A N 1
ATOM 1408 C CA . LYS A 1 180 ? 18.921 15.684 -11.161 1.00 39.84 180 LYS A CA 1
ATOM 1409 C C . LYS A 1 180 ? 19.643 16.873 -10.563 1.00 39.84 180 LYS A C 1
ATOM 1411 O O . LYS A 1 180 ? 19.056 17.679 -9.849 1.00 39.84 180 LYS A O 1
ATOM 1416 N N . SER A 1 181 ? 20.958 16.927 -10.785 1.00 35.66 181 SER A N 1
ATOM 1417 C CA . SER A 1 181 ? 21.633 18.216 -10.749 1.00 35.66 181 SER A CA 1
ATOM 1418 C C . SER A 1 181 ? 20.844 19.124 -11.681 1.00 35.66 181 SER A C 1
ATOM 1420 O O . SER A 1 181 ? 20.517 18.706 -12.793 1.00 35.66 181 SER A O 1
ATOM 1422 N N . THR A 1 182 ? 20.539 20.325 -11.222 1.00 38.88 182 THR A N 1
ATOM 1423 C CA . THR A 1 182 ? 19.624 21.316 -11.801 1.00 38.88 182 THR A CA 1
ATOM 1424 C C . THR A 1 182 ? 19.984 21.793 -13.227 1.00 38.88 182 THR A C 1
ATOM 1426 O O . THR A 1 182 ? 19.408 22.758 -13.699 1.00 38.88 182 THR A O 1
ATOM 1429 N N . ASN A 1 183 ? 20.889 21.104 -13.936 1.00 41.34 183 ASN A N 1
ATOM 1430 C CA . ASN A 1 183 ? 21.357 21.378 -15.299 1.00 41.34 183 ASN A CA 1
ATOM 1431 C C . ASN A 1 183 ? 21.328 20.146 -16.244 1.00 41.34 183 ASN A C 1
ATOM 1433 O O . ASN A 1 183 ? 22.038 20.146 -17.245 1.00 41.34 183 ASN A O 1
ATOM 1437 N N . GLN A 1 184 ? 20.582 19.072 -15.952 1.00 48.16 184 GLN A N 1
ATOM 1438 C CA . GLN A 1 184 ? 20.474 17.923 -16.872 1.00 48.16 184 GLN A CA 1
ATOM 1439 C C . GLN A 1 184 ? 19.160 17.964 -17.662 1.00 48.16 184 GLN A C 1
ATOM 1441 O O . GLN A 1 184 ? 18.117 17.578 -17.133 1.00 48.16 184 GLN A O 1
ATOM 1446 N N . THR A 1 185 ? 19.219 18.404 -18.924 1.00 51.88 185 THR A N 1
ATOM 1447 C CA . THR A 1 185 ? 18.186 18.102 -19.927 1.00 51.88 185 THR A CA 1
ATOM 1448 C C . THR A 1 185 ? 18.003 16.591 -20.018 1.00 51.88 185 THR A C 1
ATOM 1450 O O . THR A 1 185 ? 18.976 15.824 -20.017 1.00 51.88 185 THR A O 1
ATOM 1453 N N . SER A 1 186 ? 16.747 16.151 -20.052 1.00 59.19 186 SER A N 1
ATOM 1454 C CA . SER A 1 186 ? 16.414 14.746 -20.285 1.00 59.19 186 SER A CA 1
ATOM 1455 C C . SER A 1 186 ? 17.035 14.297 -21.611 1.00 59.19 186 SER A C 1
ATOM 1457 O O . SER A 1 186 ? 17.074 15.069 -22.562 1.00 59.19 186 SER A O 1
ATOM 1459 N N . PHE A 1 187 ? 17.498 13.047 -21.724 1.00 68.12 187 PHE A N 1
ATOM 1460 C CA . PHE A 1 187 ? 17.951 12.508 -23.018 1.00 68.12 187 PHE A CA 1
ATOM 1461 C C . PHE A 1 187 ? 16.872 12.664 -24.107 1.00 68.12 187 PHE A C 1
ATOM 1463 O O . PHE A 1 187 ? 17.206 12.872 -25.264 1.00 68.12 187 PHE A O 1
ATOM 1470 N N . MET A 1 188 ? 15.591 12.645 -23.716 1.00 59.19 188 MET A N 1
ATOM 1471 C CA . MET A 1 188 ? 14.448 12.870 -24.612 1.00 59.19 188 MET A CA 1
ATOM 1472 C C . MET A 1 188 ? 14.313 14.316 -25.118 1.00 59.19 188 MET A C 1
ATOM 1474 O O . MET A 1 188 ? 13.516 14.568 -26.010 1.00 59.19 188 MET A O 1
ATOM 1478 N N . GLU A 1 189 ? 15.049 15.262 -24.536 1.00 66.75 189 GLU A N 1
ATOM 1479 C CA . GLU A 1 189 ? 15.048 16.685 -24.904 1.00 66.75 189 GLU A CA 1
ATOM 1480 C C . GLU A 1 189 ? 16.295 17.071 -25.717 1.00 66.75 189 GLU A C 1
ATOM 1482 O O . GLU A 1 189 ? 16.470 18.242 -26.047 1.00 66.75 189 GLU A O 1
ATOM 1487 N N . LYS A 1 190 ? 17.184 16.111 -26.011 1.00 76.00 190 LYS A N 1
ATOM 1488 C CA . LYS A 1 190 ? 18.378 16.341 -26.831 1.00 76.00 190 LYS A CA 1
ATOM 1489 C C . LYS A 1 190 ? 18.017 16.366 -28.312 1.00 76.00 190 LYS A C 1
ATOM 1491 O O . LYS A 1 190 ? 17.196 15.572 -28.761 1.00 76.00 190 LYS A O 1
ATOM 1496 N N . SER A 1 191 ? 18.656 17.267 -29.049 1.00 81.62 191 SER A N 1
ATOM 1497 C CA . SER A 1 191 ? 18.561 17.335 -30.512 1.00 81.62 191 SER A CA 1
ATOM 1498 C C . SER A 1 191 ? 19.216 16.125 -31.185 1.00 81.62 191 SER A C 1
ATOM 1500 O O . SER A 1 191 ? 20.091 15.478 -30.601 1.00 81.62 191 SER A O 1
ATOM 1502 N N . ASP A 1 192 ? 18.826 15.839 -32.428 1.00 80.06 192 ASP A N 1
ATOM 1503 C CA . ASP A 1 192 ? 19.412 14.753 -33.222 1.00 80.06 192 ASP A CA 1
ATOM 1504 C C . ASP A 1 192 ? 20.928 14.954 -33.395 1.00 80.06 192 ASP A C 1
ATOM 1506 O O . ASP A 1 192 ? 21.704 14.009 -33.248 1.00 80.06 192 ASP A O 1
ATOM 1510 N N . GLU A 1 193 ? 21.383 16.199 -33.567 1.00 85.25 193 GLU A N 1
ATOM 1511 C CA . GLU A 1 193 ? 22.805 16.535 -33.671 1.00 85.25 193 GLU A CA 1
ATOM 1512 C C . GLU A 1 193 ? 23.582 16.245 -32.374 1.00 85.25 193 GLU A C 1
ATOM 1514 O O . GLU A 1 193 ? 24.725 15.778 -32.414 1.00 85.25 193 GLU A O 1
ATOM 1519 N N . GLU A 1 194 ? 22.981 16.492 -31.205 1.00 80.56 194 GLU A N 1
ATOM 1520 C CA . GLU A 1 194 ? 23.580 16.139 -29.910 1.00 80.56 194 GLU A CA 1
ATOM 1521 C C . GLU A 1 194 ? 23.642 14.622 -29.700 1.00 80.56 194 GLU A C 1
ATOM 1523 O O . GLU A 1 194 ? 24.592 14.115 -29.089 1.00 80.56 194 GLU A O 1
ATOM 1528 N N . ILE A 1 195 ? 22.632 13.899 -30.186 1.00 84.06 195 ILE A N 1
ATOM 1529 C CA . ILE A 1 195 ? 22.588 12.437 -30.135 1.00 84.06 195 ILE A CA 1
ATOM 1530 C C . ILE A 1 195 ? 23.702 11.860 -31.016 1.00 84.06 195 ILE A C 1
ATOM 1532 O O . ILE A 1 195 ? 24.499 11.039 -30.544 1.00 84.06 195 ILE A O 1
ATOM 1536 N N . ASP A 1 196 ? 23.832 12.344 -32.248 1.00 86.75 196 ASP A N 1
ATOM 1537 C CA . ASP A 1 196 ? 24.872 11.917 -33.185 1.00 86.75 196 ASP A CA 1
ATOM 1538 C C . ASP A 1 196 ? 26.279 12.222 -32.661 1.00 86.75 196 ASP A C 1
ATOM 1540 O O . ASP A 1 196 ? 2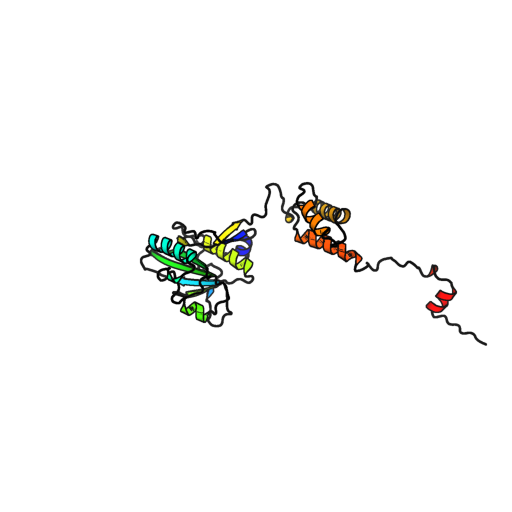7.162 11.357 -32.694 1.00 86.75 196 ASP A O 1
ATOM 1544 N N . ALA A 1 197 ? 26.491 13.412 -32.090 1.00 86.81 197 ALA A N 1
ATOM 1545 C CA . ALA A 1 197 ? 27.761 13.778 -31.463 1.00 86.81 197 ALA A CA 1
ATOM 1546 C C . ALA A 1 197 ? 28.117 12.850 -30.287 1.00 86.81 197 ALA A C 1
ATOM 1548 O O . ALA A 1 197 ? 29.282 12.470 -30.120 1.00 86.81 197 ALA A O 1
ATOM 1549 N N . GLY A 1 198 ? 27.126 12.443 -29.488 1.00 89.25 198 GLY A N 1
ATOM 1550 C CA . GLY A 1 198 ? 27.325 11.505 -28.386 1.00 89.25 198 GLY A CA 1
ATOM 1551 C C . GLY A 1 198 ? 27.699 10.097 -28.854 1.00 89.25 198 GLY A C 1
ATOM 1552 O O . GLY A 1 198 ? 28.636 9.501 -28.314 1.00 89.25 198 GLY A O 1
ATOM 1553 N N . PHE A 1 199 ? 27.051 9.576 -29.899 1.00 90.44 199 PHE A N 1
ATOM 1554 C CA . PHE A 1 199 ? 27.433 8.284 -30.480 1.00 90.44 199 PHE A CA 1
ATOM 1555 C C . PHE A 1 199 ? 28.795 8.337 -31.181 1.00 90.44 199 PHE A C 1
ATOM 1557 O O . PHE A 1 199 ? 29.591 7.409 -31.020 1.00 90.44 199 PHE A O 1
ATOM 1564 N N . ALA A 1 200 ? 29.113 9.427 -31.885 1.00 89.31 200 ALA A N 1
ATOM 1565 C CA . ALA A 1 200 ? 30.433 9.641 -32.476 1.00 89.31 200 ALA A CA 1
ATOM 1566 C C . ALA A 1 200 ? 31.541 9.657 -31.410 1.00 89.31 200 ALA A C 1
ATOM 1568 O O . ALA A 1 200 ? 32.594 9.041 -31.593 1.00 89.31 200 ALA A O 1
ATOM 1569 N N . PHE A 1 201 ? 31.279 10.290 -30.264 1.00 91.50 201 PHE A N 1
ATOM 1570 C CA . PHE A 1 201 ? 32.181 10.280 -29.115 1.00 91.50 201 PHE A CA 1
ATOM 1571 C C . PHE A 1 201 ? 32.376 8.868 -28.538 1.00 91.50 201 PHE A C 1
ATOM 1573 O O . PHE A 1 201 ? 33.513 8.459 -28.304 1.00 91.50 201 PHE A O 1
ATOM 1580 N N . ILE A 1 202 ? 31.306 8.078 -28.373 1.00 90.12 202 ILE A N 1
ATOM 1581 C CA . ILE A 1 202 ? 31.419 6.675 -27.927 1.00 90.12 202 ILE A CA 1
ATOM 1582 C C . ILE A 1 202 ? 32.243 5.849 -28.928 1.00 90.12 202 ILE A C 1
ATOM 1584 O O . ILE A 1 202 ? 33.109 5.084 -28.511 1.00 90.12 202 ILE A O 1
ATOM 1588 N N . MET A 1 203 ? 32.025 6.020 -30.235 1.00 87.12 203 MET A N 1
ATOM 1589 C CA . MET A 1 203 ? 32.773 5.292 -31.268 1.00 87.12 203 MET A CA 1
ATOM 1590 C C . MET A 1 203 ? 34.265 5.639 -31.286 1.00 87.12 203 MET A C 1
ATOM 1592 O O . MET A 1 203 ? 35.096 4.762 -31.538 1.00 87.12 203 MET A O 1
ATOM 1596 N N . LYS A 1 204 ? 34.602 6.905 -31.026 1.00 88.81 204 LYS A N 1
ATOM 1597 C CA . LYS A 1 204 ? 35.979 7.405 -31.048 1.00 88.81 204 LYS A CA 1
ATOM 1598 C C . LYS A 1 204 ? 36.745 7.072 -29.768 1.00 88.81 204 LYS A C 1
ATOM 1600 O O . LYS A 1 204 ? 37.859 6.560 -29.843 1.00 88.81 204 LYS A O 1
ATOM 1605 N N . ASP A 1 205 ? 36.149 7.368 -28.616 1.00 87.81 205 ASP A N 1
ATOM 1606 C CA . ASP A 1 205 ? 36.840 7.398 -27.322 1.00 87.81 205 ASP A CA 1
ATOM 1607 C C . ASP A 1 205 ? 36.420 6.247 -26.387 1.00 87.81 205 ASP A C 1
ATOM 1609 O O . ASP A 1 205 ? 37.017 6.054 -25.323 1.00 87.81 205 ASP A O 1
ATOM 1613 N N . GLY A 1 206 ? 35.399 5.470 -26.765 1.00 87.94 206 GLY A N 1
ATOM 1614 C CA . GLY A 1 206 ? 34.896 4.331 -26.003 1.00 87.94 206 GLY A CA 1
ATOM 1615 C C . GLY A 1 206 ? 35.774 3.076 -26.137 1.00 87.94 206 GLY A C 1
ATOM 1616 O O . GLY A 1 206 ? 36.178 2.701 -27.241 1.00 87.94 206 GLY A O 1
ATOM 1617 N N . PRO A 1 207 ? 36.063 2.361 -25.033 1.00 86.31 207 PRO A N 1
ATOM 1618 C CA . PRO A 1 207 ? 36.867 1.143 -25.076 1.00 86.31 207 PRO A CA 1
ATOM 1619 C C . PRO A 1 207 ? 36.128 -0.003 -25.782 1.00 86.31 207 PRO A C 1
ATOM 1621 O O . PRO A 1 207 ? 35.026 -0.406 -25.400 1.00 86.31 207 PRO A O 1
ATOM 1624 N N . LYS A 1 208 ? 36.791 -0.580 -26.789 1.00 81.94 208 LYS A N 1
ATOM 1625 C CA . LYS A 1 208 ? 36.256 -1.663 -27.631 1.00 81.94 208 LYS A CA 1
ATOM 1626 C C . LYS A 1 208 ? 36.231 -3.032 -26.945 1.00 81.94 208 LYS A C 1
ATOM 1628 O O . LYS A 1 208 ? 35.524 -3.920 -27.399 1.00 81.94 208 LYS A O 1
ATOM 1633 N N . SER A 1 209 ? 36.976 -3.208 -25.854 1.00 75.19 209 SER A N 1
ATOM 1634 C CA . SER A 1 209 ? 37.023 -4.462 -25.099 1.00 75.19 209 SER A CA 1
ATOM 1635 C C . SER A 1 209 ? 36.424 -4.300 -23.706 1.00 75.19 209 SER A C 1
ATOM 1637 O O . SER A 1 209 ? 36.697 -3.327 -23.001 1.00 75.19 209 SER A O 1
ATOM 1639 N N . ALA A 1 210 ? 35.656 -5.301 -23.277 1.00 69.75 210 ALA A N 1
ATOM 1640 C CA . ALA A 1 210 ? 35.192 -5.430 -21.898 1.00 69.75 210 ALA A CA 1
ATOM 1641 C C . ALA A 1 210 ? 36.263 -6.029 -20.955 1.00 69.75 210 ALA A C 1
ATOM 1643 O O . ALA A 1 210 ? 36.036 -6.131 -19.747 1.00 69.75 210 ALA A O 1
ATOM 1644 N N . SER A 1 211 ? 37.434 -6.424 -21.476 1.00 73.88 211 SER A N 1
ATOM 1645 C CA . SER A 1 211 ? 38.520 -7.015 -20.684 1.00 73.88 211 SER A CA 1
ATOM 1646 C C . SER A 1 211 ? 39.009 -6.070 -19.587 1.00 73.88 211 SER A C 1
ATOM 1648 O O . SER A 1 211 ? 39.204 -4.878 -19.824 1.00 73.88 211 SER A O 1
ATOM 1650 N N . GLY A 1 212 ? 39.246 -6.602 -18.386 1.00 69.19 212 GLY A N 1
ATOM 1651 C CA . GLY A 1 212 ? 39.832 -5.831 -17.285 1.00 69.19 212 GLY A CA 1
ATOM 1652 C C . GLY A 1 212 ? 38.973 -4.652 -16.814 1.00 69.19 212 GLY A C 1
ATOM 1653 O O . GLY A 1 212 ? 39.520 -3.658 -16.351 1.00 69.19 212 GLY A O 1
ATOM 1654 N N . MET A 1 213 ? 37.642 -4.735 -16.957 1.00 81.25 213 MET A N 1
ATOM 1655 C CA . MET A 1 213 ? 36.687 -3.692 -16.544 1.00 81.25 213 MET A CA 1
ATOM 1656 C C . MET A 1 213 ? 36.873 -2.337 -17.250 1.00 81.25 213 MET A C 1
ATOM 1658 O O . MET A 1 213 ? 36.345 -1.328 -16.783 1.00 81.25 213 MET A O 1
ATOM 1662 N N . GLN A 1 214 ? 37.581 -2.286 -18.383 1.00 80.75 214 GLN A N 1
ATOM 1663 C CA . GLN A 1 214 ? 37.889 -1.034 -19.086 1.00 80.75 214 GLN A CA 1
ATOM 1664 C C . GLN A 1 214 ? 36.630 -0.235 -19.445 1.00 80.75 214 GLN A C 1
ATOM 1666 O O . GLN A 1 214 ? 36.574 0.967 -19.187 1.00 80.75 214 GLN A O 1
ATOM 1671 N N . GLN A 1 215 ? 35.591 -0.908 -19.952 1.00 85.19 215 GLN A N 1
ATOM 1672 C CA . GLN A 1 215 ? 34.289 -0.293 -20.236 1.00 85.19 215 GLN A CA 1
ATOM 1673 C C . GLN A 1 215 ? 33.622 0.281 -18.985 1.00 85.19 215 GLN A C 1
ATOM 1675 O O . GLN A 1 215 ? 33.153 1.414 -19.020 1.00 85.19 215 GLN A O 1
ATOM 1680 N N . LEU A 1 216 ? 33.638 -0.447 -17.868 1.00 81.94 216 LEU A N 1
ATOM 1681 C CA . LEU A 1 216 ? 33.028 0.003 -16.617 1.00 81.94 216 LEU A CA 1
ATOM 1682 C C . LEU A 1 216 ? 33.772 1.209 -16.019 1.00 81.94 216 LEU A C 1
ATOM 1684 O O . LEU A 1 216 ? 33.150 2.175 -15.572 1.00 81.94 216 LEU A O 1
ATOM 1688 N N . ILE A 1 217 ? 35.109 1.185 -16.048 1.00 84.38 217 ILE A N 1
ATOM 1689 C CA . ILE A 1 217 ? 35.955 2.291 -15.577 1.00 84.38 217 ILE A CA 1
ATOM 1690 C C . ILE A 1 217 ? 35.724 3.536 -16.435 1.00 84.38 217 ILE A C 1
ATOM 1692 O O . ILE A 1 217 ? 35.562 4.632 -15.894 1.00 84.38 217 ILE A O 1
ATOM 1696 N N . TRP A 1 218 ? 35.694 3.374 -17.759 1.00 89.31 218 TRP A N 1
ATOM 1697 C CA . TRP A 1 218 ? 35.456 4.473 -18.688 1.00 89.31 218 TRP A CA 1
ATOM 1698 C C . TRP A 1 218 ? 34.064 5.072 -18.493 1.00 89.31 218 TRP A C 1
ATOM 1700 O O . TRP A 1 218 ? 33.964 6.271 -18.257 1.00 89.31 218 TRP A O 1
ATOM 1710 N N . GLN A 1 219 ? 33.009 4.251 -18.453 1.00 84.12 219 GLN A N 1
ATOM 1711 C CA . GLN A 1 219 ? 31.645 4.716 -18.175 1.00 84.12 219 GLN A CA 1
ATOM 1712 C C . GLN A 1 219 ? 31.581 5.512 -16.867 1.00 84.12 219 GLN A C 1
ATOM 1714 O O . GLN A 1 219 ? 31.047 6.618 -16.841 1.00 84.12 219 GLN A O 1
ATOM 1719 N N . THR A 1 220 ? 32.195 4.996 -15.798 1.00 81.94 220 THR A N 1
ATOM 1720 C CA . THR A 1 220 ? 32.201 5.647 -14.479 1.00 81.94 220 THR A CA 1
ATOM 1721 C C . THR A 1 220 ? 32.903 7.008 -14.495 1.00 81.94 220 THR A C 1
ATOM 1723 O O . THR A 1 220 ? 32.483 7.918 -13.780 1.00 81.94 220 THR A O 1
ATOM 1726 N N . LYS A 1 221 ? 33.975 7.166 -15.281 1.00 85.75 221 LYS A N 1
ATOM 1727 C CA . LYS A 1 221 ? 34.702 8.441 -15.420 1.00 85.75 221 LYS A CA 1
ATOM 1728 C C . LYS A 1 221 ? 33.949 9.427 -16.309 1.00 85.75 221 LYS A C 1
ATOM 1730 O O . LYS A 1 221 ? 33.808 10.592 -15.953 1.00 85.75 221 LYS A O 1
ATOM 1735 N N . THR A 1 222 ? 33.444 8.948 -17.437 1.00 85.25 222 THR A N 1
ATOM 1736 C CA . THR A 1 222 ? 32.824 9.763 -18.481 1.00 85.25 222 THR A CA 1
ATOM 1737 C C . THR A 1 222 ? 31.445 10.271 -18.066 1.00 85.25 222 THR A C 1
ATOM 1739 O O . THR A 1 222 ? 31.160 11.451 -18.237 1.00 85.25 222 THR A O 1
ATOM 1742 N N . LEU A 1 223 ? 30.630 9.440 -17.405 1.00 79.62 223 LEU A N 1
ATOM 1743 C CA . LEU A 1 223 ? 29.323 9.847 -16.867 1.00 79.62 223 LEU A CA 1
ATOM 1744 C C . LEU A 1 223 ? 29.421 10.864 -15.722 1.00 79.62 223 LEU A C 1
ATOM 1746 O O . LEU A 1 223 ? 28.456 11.570 -15.442 1.00 79.62 223 LEU A O 1
ATOM 1750 N N . LYS A 1 224 ? 30.577 10.946 -15.055 1.00 77.62 224 LYS A N 1
ATOM 1751 C CA . LYS A 1 224 ? 30.848 11.947 -14.015 1.00 77.62 224 LYS A CA 1
ATOM 1752 C C . LYS A 1 224 ? 31.368 13.270 -14.572 1.00 77.62 224 LYS A C 1
ATOM 1754 O O . LYS A 1 224 ? 31.481 14.216 -13.800 1.00 77.62 224 LYS A O 1
ATOM 1759 N N . ASN A 1 225 ? 31.705 13.345 -15.861 1.00 81.38 225 ASN A N 1
ATOM 1760 C CA . ASN A 1 225 ? 32.250 14.546 -16.481 1.00 81.38 225 ASN A CA 1
ATOM 1761 C C . ASN A 1 225 ? 31.127 15.376 -17.137 1.00 81.38 225 ASN A C 1
ATOM 1763 O O . ASN A 1 225 ? 30.611 14.949 -18.170 1.00 81.38 225 ASN A O 1
ATOM 1767 N N . PRO A 1 226 ? 30.788 16.573 -16.614 1.00 79.00 226 PRO A N 1
ATOM 1768 C CA . PRO A 1 226 ? 29.755 17.438 -17.195 1.00 79.00 226 PRO A CA 1
ATOM 1769 C C . PRO A 1 226 ? 30.061 17.916 -18.618 1.00 79.00 226 PRO A C 1
ATOM 1771 O O . PRO A 1 226 ? 29.149 18.296 -19.339 1.00 79.00 226 PRO A O 1
ATOM 1774 N N . GLN A 1 227 ? 31.335 17.897 -19.022 1.00 80.69 227 GLN A N 1
ATOM 1775 C CA . GLN A 1 227 ? 31.778 18.282 -20.366 1.00 80.69 227 GLN A CA 1
ATOM 1776 C C . GLN A 1 227 ? 31.712 17.122 -21.370 1.00 80.69 227 GLN A C 1
ATOM 1778 O O . GLN A 1 227 ? 32.095 17.280 -22.527 1.00 80.69 227 GLN A O 1
ATOM 1783 N N . SER A 1 228 ? 31.292 15.927 -20.942 1.00 82.50 228 SER A N 1
ATOM 1784 C CA . SER A 1 228 ? 31.167 14.794 -21.852 1.00 82.50 228 SER A CA 1
ATOM 1785 C C . SER A 1 228 ? 29.938 14.955 -22.758 1.00 82.50 228 SER A C 1
ATOM 1787 O O . SER A 1 228 ? 28.853 15.226 -22.245 1.00 82.50 228 SER A O 1
ATOM 1789 N N . PRO A 1 229 ? 30.050 14.678 -24.072 1.00 84.50 229 PRO A N 1
ATOM 1790 C CA . PRO A 1 229 ? 28.901 14.651 -24.986 1.00 84.50 229 PRO A CA 1
ATOM 1791 C C . PRO A 1 229 ? 27.789 13.676 -24.567 1.00 84.50 229 PRO A C 1
ATOM 1793 O O . PRO A 1 229 ? 26.628 13.861 -24.918 1.00 84.50 229 PRO A O 1
ATOM 1796 N N . ILE A 1 230 ? 28.137 12.651 -23.781 1.00 85.88 230 ILE A N 1
ATOM 1797 C CA . ILE A 1 230 ? 27.197 11.649 -23.259 1.00 85.88 230 ILE A CA 1
ATOM 1798 C C . ILE A 1 230 ? 26.828 11.885 -21.790 1.00 85.88 230 ILE A C 1
ATOM 1800 O O . ILE A 1 230 ? 26.281 11.003 -21.122 1.00 85.88 230 ILE A O 1
ATOM 1804 N N . PHE A 1 231 ? 27.139 13.065 -21.249 1.00 81.12 231 PHE A N 1
ATOM 1805 C CA . PHE A 1 231 ? 26.714 13.436 -19.908 1.00 81.12 231 PHE A CA 1
ATOM 1806 C C . PHE A 1 231 ? 25.181 13.410 -19.825 1.00 81.12 231 PHE A C 1
ATOM 1808 O O . PHE A 1 231 ? 24.487 13.962 -20.679 1.00 81.12 231 PHE A O 1
ATOM 1815 N N . SER A 1 232 ? 24.645 12.780 -18.776 1.00 75.44 232 SER A N 1
ATOM 1816 C CA . SER A 1 232 ? 23.195 12.578 -18.554 1.00 75.44 232 SER A CA 1
ATOM 1817 C C . SER A 1 232 ? 22.511 11.552 -19.466 1.00 75.44 232 SER A C 1
ATOM 1819 O O . SER A 1 232 ? 21.293 11.391 -19.391 1.00 75.44 232 SER A O 1
ATOM 1821 N N . TRP A 1 233 ? 23.251 10.827 -20.308 1.00 81.94 233 TRP A N 1
ATOM 1822 C CA . TRP A 1 233 ? 22.665 9.735 -21.085 1.00 81.94 233 TRP A CA 1
ATOM 1823 C C . TRP A 1 233 ? 22.292 8.541 -20.189 1.00 81.94 233 TRP A C 1
ATOM 1825 O O . TRP A 1 233 ? 22.957 8.290 -19.177 1.00 81.94 233 TRP A O 1
ATOM 1835 N N . PRO A 1 234 ? 21.266 7.748 -20.557 1.00 80.38 234 PRO A N 1
ATOM 1836 C CA . PRO A 1 234 ? 20.923 6.537 -19.824 1.00 80.38 234 PRO A CA 1
ATOM 1837 C C . PRO A 1 234 ? 22.089 5.540 -19.821 1.00 80.38 234 PRO A C 1
ATOM 1839 O O . PRO A 1 234 ? 22.585 5.150 -20.877 1.00 80.38 234 PRO A O 1
ATOM 1842 N N . VAL A 1 235 ? 22.484 5.059 -18.638 1.00 81.56 235 VAL A N 1
ATOM 1843 C CA . VAL A 1 235 ? 23.593 4.091 -18.485 1.00 81.56 235 VAL A CA 1
ATOM 1844 C C . VAL A 1 235 ? 23.366 2.846 -19.343 1.00 81.56 235 VAL A C 1
ATOM 1846 O O . VAL A 1 235 ? 24.261 2.420 -20.063 1.00 81.56 235 VAL A O 1
ATOM 1849 N N . ALA A 1 236 ? 22.132 2.333 -19.363 1.00 77.06 236 ALA A N 1
ATOM 1850 C CA . ALA A 1 236 ? 21.754 1.183 -20.180 1.00 77.06 236 ALA A CA 1
ATOM 1851 C C . ALA A 1 236 ? 21.959 1.414 -21.692 1.00 77.06 236 ALA A C 1
ATOM 1853 O O . ALA A 1 236 ? 22.269 0.473 -22.421 1.00 77.06 236 ALA A O 1
ATOM 1854 N N . LEU A 1 237 ? 21.804 2.655 -22.174 1.00 83.88 237 LEU A N 1
ATOM 1855 C CA . LEU A 1 237 ? 22.038 3.002 -23.578 1.00 83.88 237 LEU A CA 1
ATOM 1856 C C . LEU A 1 237 ? 23.535 2.977 -23.902 1.00 83.88 237 LEU A C 1
ATOM 1858 O O . LEU A 1 237 ? 23.935 2.385 -24.903 1.00 83.88 237 LEU A O 1
ATOM 1862 N N . ILE A 1 238 ? 24.363 3.556 -23.029 1.00 86.31 238 ILE A N 1
ATOM 1863 C CA . ILE A 1 238 ? 25.825 3.565 -23.186 1.00 86.31 238 ILE A CA 1
ATOM 1864 C C . ILE A 1 238 ? 26.390 2.143 -23.090 1.00 86.31 238 ILE A C 1
ATOM 1866 O O . ILE A 1 238 ? 27.219 1.750 -23.910 1.00 86.31 238 ILE A O 1
ATOM 1870 N N . GLU A 1 239 ? 25.915 1.341 -22.135 1.00 83.44 239 GLU A N 1
ATOM 1871 C CA . GLU A 1 239 ? 26.280 -0.074 -22.018 1.00 83.44 239 GLU A CA 1
ATOM 1872 C C . GLU A 1 239 ? 25.922 -0.856 -23.283 1.00 83.44 239 GLU A C 1
ATOM 1874 O O . GLU A 1 239 ? 26.722 -1.665 -23.754 1.00 83.44 239 GLU A O 1
ATOM 1879 N N . LYS A 1 240 ? 24.739 -0.607 -23.858 1.00 84.38 240 LYS A N 1
ATOM 1880 C CA . LYS A 1 240 ? 24.318 -1.230 -25.115 1.00 84.38 240 LYS A CA 1
ATOM 1881 C C . LYS A 1 240 ? 25.202 -0.791 -26.285 1.00 84.38 240 LYS A C 1
ATOM 1883 O O . LYS A 1 240 ? 25.598 -1.643 -27.073 1.00 84.38 240 LYS A O 1
ATOM 1888 N N . ALA A 1 241 ? 25.559 0.489 -26.374 1.00 85.50 241 ALA A N 1
ATOM 1889 C CA . ALA A 1 241 ? 26.444 1.011 -27.417 1.00 85.50 241 ALA A CA 1
ATOM 1890 C C . ALA A 1 241 ? 27.858 0.405 -27.340 1.00 85.50 241 ALA A C 1
ATOM 1892 O O . ALA A 1 241 ? 28.367 -0.109 -28.334 1.00 85.50 241 ALA A O 1
ATOM 1893 N N . LEU A 1 242 ? 28.463 0.379 -26.148 1.00 86.25 242 LEU A N 1
ATOM 1894 C CA . LEU A 1 242 ? 29.785 -0.221 -25.923 1.00 86.25 242 LEU A CA 1
ATOM 1895 C C . LEU A 1 242 ? 29.778 -1.736 -26.145 1.00 86.25 242 LEU A C 1
ATOM 1897 O O . LEU A 1 242 ? 30.731 -2.285 -26.699 1.00 86.25 242 LEU A O 1
ATOM 1901 N N . ARG A 1 243 ? 28.692 -2.414 -25.751 1.00 84.12 243 ARG A N 1
ATOM 1902 C CA . ARG A 1 243 ? 28.499 -3.837 -26.037 1.00 84.12 243 ARG A CA 1
ATOM 1903 C C . ARG A 1 243 ? 28.436 -4.072 -27.538 1.00 84.12 243 ARG A C 1
ATOM 1905 O O . ARG A 1 243 ? 29.200 -4.899 -28.021 1.00 84.12 243 ARG A O 1
ATOM 1912 N N . ASN A 1 244 ? 27.612 -3.308 -28.255 1.00 82.44 244 ASN A N 1
ATOM 1913 C CA . ASN A 1 244 ? 27.514 -3.386 -29.708 1.00 82.44 244 ASN A CA 1
ATOM 1914 C C . ASN A 1 244 ? 28.888 -3.198 -30.352 1.00 82.44 244 ASN A C 1
ATOM 1916 O O . ASN A 1 244 ? 29.287 -4.060 -31.120 1.00 82.44 244 ASN A O 1
ATOM 1920 N N . MET A 1 245 ? 29.659 -2.177 -29.962 1.00 83.44 245 MET A N 1
ATOM 1921 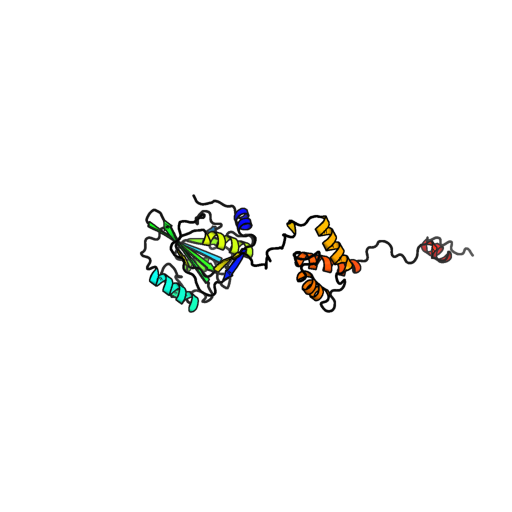C CA . MET A 1 245 ? 31.027 -1.970 -30.459 1.00 83.44 245 MET A CA 1
ATOM 1922 C C . MET A 1 245 ? 31.969 -3.140 -30.164 1.00 83.44 245 MET A C 1
ATOM 1924 O O . MET A 1 245 ? 32.779 -3.505 -31.011 1.00 83.44 245 MET A O 1
ATOM 1928 N N . SER A 1 246 ? 31.879 -3.731 -28.970 1.00 78.81 246 SER A N 1
ATOM 1929 C CA . SER A 1 246 ? 32.702 -4.893 -28.613 1.00 78.81 246 SER A CA 1
ATOM 1930 C C . SER A 1 246 ? 32.322 -6.158 -29.382 1.00 78.81 246 SER A C 1
ATOM 1932 O O . SER A 1 246 ? 33.164 -7.026 -29.595 1.00 78.81 246 SER A O 1
ATOM 1934 N N . THR A 1 247 ? 31.067 -6.258 -29.825 1.00 72.94 247 THR A N 1
ATOM 1935 C CA . THR A 1 247 ? 30.554 -7.392 -30.602 1.00 72.94 247 THR A CA 1
ATOM 1936 C C . THR A 1 247 ? 30.577 -7.160 -32.115 1.00 72.94 247 THR A C 1
ATOM 1938 O O . THR A 1 247 ? 30.520 -8.137 -32.855 1.00 72.94 247 THR A O 1
ATOM 1941 N N . ASP A 1 248 ? 30.714 -5.914 -32.586 1.00 65.06 248 ASP A N 1
ATOM 1942 C CA . ASP A 1 248 ? 30.724 -5.534 -34.016 1.00 65.06 248 ASP A CA 1
ATOM 1943 C C . ASP A 1 248 ? 31.960 -6.078 -34.765 1.00 65.06 248 ASP A C 1
ATOM 1945 O O . ASP A 1 248 ? 31.991 -6.105 -35.988 1.00 65.06 248 ASP A O 1
ATOM 1949 N N . GLY A 1 249 ? 32.971 -6.571 -34.035 1.00 54.66 249 GLY A N 1
ATOM 1950 C CA . GLY A 1 249 ? 34.095 -7.342 -34.587 1.00 54.66 249 GLY A CA 1
ATOM 1951 C C . GLY A 1 249 ? 33.993 -8.865 -34.409 1.00 54.66 249 GLY A C 1
ATOM 1952 O O . GLY A 1 249 ? 34.794 -9.593 -34.985 1.00 54.66 249 GLY A O 1
ATOM 1953 N N . ALA A 1 250 ? 33.040 -9.370 -33.614 1.00 54.66 250 ALA A N 1
ATOM 1954 C CA . ALA A 1 250 ? 32.867 -10.810 -33.365 1.00 54.66 250 ALA A CA 1
ATOM 1955 C C . ALA A 1 250 ? 32.040 -11.501 -34.462 1.00 54.66 250 ALA A C 1
ATOM 1957 O O . ALA A 1 250 ? 32.176 -12.702 -34.692 1.00 54.66 250 ALA A O 1
ATOM 1958 N N . LEU A 1 251 ? 31.215 -10.730 -35.168 1.00 50.66 251 LEU A N 1
ATOM 1959 C CA . LEU A 1 251 ? 30.635 -11.104 -36.448 1.00 50.66 251 LEU A CA 1
ATOM 1960 C C . LEU A 1 251 ? 31.274 -10.183 -37.476 1.00 50.66 251 LEU A C 1
ATOM 1962 O O . LEU A 1 251 ? 30.800 -9.069 -37.672 1.00 50.66 251 LEU A O 1
ATOM 1966 N N . ALA A 1 252 ? 32.375 -10.622 -38.089 1.00 49.31 252 ALA A N 1
ATOM 1967 C CA . ALA A 1 252 ? 32.937 -9.932 -39.240 1.00 49.31 252 ALA A CA 1
ATOM 1968 C C . ALA A 1 252 ? 31.787 -9.563 -40.188 1.00 49.31 252 ALA A C 1
ATOM 1970 O O . ALA A 1 252 ? 31.072 -10.452 -40.666 1.00 49.31 252 ALA A O 1
ATOM 1971 N N . LYS A 1 253 ? 31.577 -8.264 -40.440 1.00 46.53 253 LYS A N 1
ATOM 1972 C CA . LYS A 1 253 ? 30.785 -7.853 -41.598 1.00 46.53 253 LYS A CA 1
ATOM 1973 C C . LYS A 1 253 ? 31.420 -8.575 -42.780 1.00 46.53 253 LYS A C 1
ATOM 1975 O O . LYS A 1 253 ? 32.601 -8.387 -43.053 1.00 46.53 253 LYS A O 1
ATOM 1980 N N . LYS A 1 254 ? 30.664 -9.460 -43.433 1.00 48.81 254 LYS A N 1
ATOM 1981 C CA . LYS A 1 254 ? 31.066 -10.182 -44.653 1.00 48.81 254 LYS A CA 1
ATOM 1982 C C . LYS A 1 254 ? 31.136 -9.223 -45.849 1.00 48.81 254 LYS A C 1
ATOM 1984 O O . LYS A 1 254 ? 30.652 -9.517 -46.933 1.00 48.81 254 LYS A O 1
ATOM 1989 N N . GLU A 1 255 ? 31.719 -8.058 -45.644 1.00 51.25 255 GLU A N 1
ATOM 1990 C CA . GLU A 1 255 ? 31.872 -7.022 -46.641 1.00 51.25 255 GLU A CA 1
ATOM 1991 C C . GLU A 1 255 ? 33.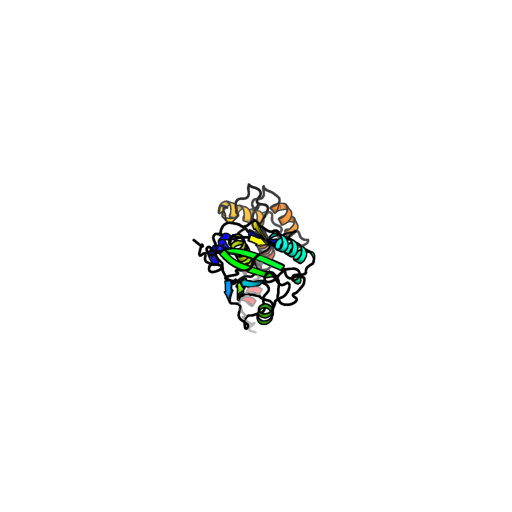355 -6.654 -46.643 1.00 51.25 255 GLU A C 1
ATOM 1993 O O . GLU A 1 255 ? 33.822 -5.842 -45.853 1.00 51.25 255 GLU A O 1
ATOM 1998 N N . PHE A 1 256 ? 34.066 -7.314 -47.563 1.00 46.78 256 PHE A N 1
ATOM 1999 C CA . PHE A 1 256 ? 35.371 -6.928 -48.109 1.00 46.78 256 PHE A CA 1
ATOM 2000 C C . PHE A 1 256 ? 36.632 -7.215 -47.288 1.00 46.78 256 PHE A C 1
ATOM 2002 O O . PHE A 1 256 ? 37.454 -6.328 -47.103 1.00 46.78 256 PHE A O 1
ATOM 2009 N N . ASP A 1 257 ? 36.870 -8.482 -46.940 1.00 45.34 257 ASP A N 1
ATOM 2010 C CA . ASP A 1 257 ? 38.242 -8.935 -46.666 1.00 45.34 257 ASP A CA 1
ATOM 2011 C C . ASP A 1 257 ? 38.533 -10.263 -47.385 1.00 45.34 257 ASP A C 1
ATOM 2013 O O . ASP A 1 257 ? 38.688 -11.332 -46.797 1.00 45.34 257 ASP A O 1
ATOM 2017 N N . TRP A 1 258 ? 38.535 -10.198 -48.719 1.00 51.72 258 TRP A N 1
ATOM 2018 C CA . TRP A 1 258 ? 39.139 -11.233 -49.555 1.00 51.72 258 TRP A CA 1
ATOM 2019 C C . TRP A 1 258 ? 40.578 -10.808 -49.846 1.00 51.72 258 TRP A C 1
ATOM 2021 O O . TRP A 1 258 ? 40.821 -10.018 -50.754 1.00 51.72 258 TRP A O 1
ATOM 2031 N N . TYR A 1 259 ? 41.549 -11.344 -49.102 1.00 53.97 259 TYR A N 1
ATOM 2032 C CA . TYR A 1 259 ? 42.977 -11.094 -49.363 1.00 53.97 259 TYR A CA 1
ATOM 2033 C C . TYR A 1 259 ? 43.443 -11.620 -50.740 1.00 53.97 259 TYR A C 1
ATOM 2035 O O . TYR A 1 259 ? 44.524 -11.272 -51.210 1.00 53.97 259 TYR A O 1
ATOM 2043 N N . ALA A 1 260 ? 42.617 -12.419 -51.424 1.00 60.16 260 ALA A N 1
ATOM 2044 C CA . ALA A 1 260 ? 42.844 -12.887 -52.783 1.00 60.16 260 ALA A CA 1
ATOM 2045 C C . ALA A 1 260 ? 41.598 -12.656 -53.651 1.00 60.16 260 ALA A C 1
ATOM 2047 O O . ALA A 1 260 ? 40.539 -13.226 -53.399 1.00 60.16 260 ALA A O 1
ATOM 2048 N N . CYS A 1 261 ? 41.730 -11.822 -54.682 1.00 61.84 261 CYS A N 1
ATOM 2049 C CA . CYS A 1 261 ? 40.794 -11.784 -55.800 1.00 61.84 261 CYS A CA 1
ATOM 2050 C C . CYS A 1 261 ? 41.176 -12.903 -56.796 1.00 61.84 261 CYS A C 1
ATOM 2052 O O . CYS A 1 261 ? 42.307 -13.382 -56.768 1.00 61.84 261 CYS A O 1
ATOM 2054 N N . LEU A 1 262 ? 40.263 -13.349 -57.671 1.00 62.75 262 LEU A N 1
ATOM 2055 C CA . LEU A 1 262 ? 40.520 -14.444 -58.636 1.00 62.75 262 LEU A CA 1
ATOM 2056 C C . LEU A 1 262 ? 41.792 -14.221 -59.482 1.00 62.75 262 LEU A C 1
ATOM 2058 O O . LEU A 1 262 ? 42.538 -15.148 -59.759 1.00 62.75 262 LEU A O 1
ATOM 2062 N N . ASN A 1 263 ? 42.102 -12.971 -59.803 1.00 66.19 263 ASN A N 1
ATOM 2063 C CA . ASN A 1 263 ? 43.315 -12.538 -60.499 1.00 66.19 263 ASN A CA 1
ATOM 2064 C C . ASN A 1 263 ? 44.619 -12.620 -59.671 1.00 66.19 263 ASN A C 1
ATOM 2066 O O . ASN A 1 263 ? 45.681 -12.329 -60.212 1.00 66.19 263 ASN A O 1
ATOM 2070 N N . HIS A 1 264 ? 44.566 -12.987 -58.386 1.00 74.00 264 HIS A N 1
ATOM 2071 C CA . HIS A 1 264 ? 45.745 -13.264 -57.550 1.00 74.00 264 HIS A CA 1
ATOM 2072 C C . HIS A 1 264 ? 46.155 -14.746 -57.562 1.00 74.00 264 HIS A C 1
ATOM 2074 O O . HIS A 1 264 ? 47.169 -15.100 -56.963 1.00 74.00 264 HIS A O 1
ATOM 2080 N N . TYR A 1 265 ? 45.379 -15.614 -58.213 1.00 75.75 265 TYR A N 1
ATOM 2081 C CA . TYR A 1 265 ? 45.720 -17.022 -58.376 1.00 75.75 265 TYR A CA 1
ATOM 2082 C C . TYR A 1 265 ? 46.487 -17.243 -59.682 1.00 75.75 265 TYR A C 1
ATOM 2084 O O . TYR A 1 265 ? 46.164 -16.663 -60.716 1.00 75.75 265 TYR A O 1
ATOM 2092 N N . GLU A 1 266 ? 47.494 -18.114 -59.635 1.00 80.00 266 GLU A N 1
ATOM 2093 C CA . GLU A 1 266 ? 48.189 -18.585 -60.832 1.00 80.00 266 GLU A CA 1
ATOM 2094 C C . GLU A 1 266 ? 47.205 -19.291 -61.788 1.00 80.00 266 GLU A C 1
ATOM 2096 O O . GLU A 1 266 ? 46.297 -19.984 -61.311 1.00 80.00 266 GLU A O 1
ATOM 2101 N N . PRO A 1 267 ? 47.385 -19.193 -63.121 1.00 79.56 267 PRO A N 1
ATOM 2102 C CA . PRO A 1 267 ? 46.427 -19.714 -64.104 1.00 79.56 267 PRO A CA 1
ATOM 2103 C C . PRO A 1 267 ? 46.037 -21.186 -63.903 1.00 79.56 267 PRO A C 1
ATOM 2105 O O . PRO A 1 267 ? 44.880 -21.552 -64.088 1.00 79.56 267 PRO A O 1
ATOM 2108 N N . TRP A 1 268 ? 46.974 -22.025 -63.453 1.00 81.81 268 TRP A N 1
ATOM 2109 C CA . TRP A 1 268 ? 46.724 -23.450 -63.211 1.00 81.81 268 TRP A CA 1
ATOM 2110 C C . TRP A 1 268 ? 45.768 -23.706 -62.033 1.00 81.81 268 TRP A C 1
ATOM 2112 O O . TRP A 1 268 ? 45.048 -24.702 -62.022 1.00 81.81 268 TRP A O 1
ATOM 2122 N N . VAL A 1 269 ? 45.733 -22.814 -61.035 1.00 80.44 269 VAL A N 1
ATOM 2123 C CA . VAL A 1 269 ? 44.800 -22.914 -59.902 1.00 80.44 269 VAL A CA 1
ATOM 2124 C C . VAL A 1 269 ? 43.391 -22.551 -60.361 1.00 80.44 269 VAL A C 1
ATOM 2126 O O . VAL A 1 269 ? 42.426 -23.199 -59.959 1.00 80.44 269 VAL A O 1
ATOM 2129 N N . LEU A 1 270 ? 43.276 -21.549 -61.236 1.00 78.81 270 LEU A N 1
ATOM 2130 C CA . LEU A 1 270 ? 42.003 -21.139 -61.825 1.00 78.81 270 LEU A CA 1
ATOM 2131 C C . LEU A 1 270 ? 41.400 -22.246 -62.697 1.00 78.81 270 LEU A C 1
ATOM 2133 O O . LEU A 1 270 ? 40.217 -22.533 -62.553 1.00 78.81 270 LEU A O 1
ATOM 2137 N N . GLU A 1 271 ? 42.206 -22.954 -63.497 1.00 78.19 271 GLU A N 1
ATOM 2138 C CA . GLU A 1 271 ? 41.732 -24.101 -64.294 1.00 78.19 271 GLU A CA 1
ATOM 2139 C C . GLU A 1 271 ? 41.124 -25.226 -63.440 1.00 78.19 271 GLU A C 1
ATOM 2141 O O . GLU A 1 271 ? 40.122 -25.834 -63.829 1.00 78.19 271 GLU A O 1
ATOM 2146 N N . ILE A 1 272 ? 41.702 -25.485 -62.261 1.00 79.88 272 ILE A N 1
ATOM 2147 C CA . ILE A 1 272 ? 41.189 -26.484 -61.312 1.00 79.88 272 ILE A CA 1
ATOM 2148 C C . ILE A 1 272 ? 39.881 -26.000 -60.675 1.00 79.88 272 ILE A C 1
ATOM 2150 O O . ILE A 1 272 ? 38.930 -26.775 -60.555 1.00 79.88 272 ILE A O 1
ATOM 2154 N N . LEU A 1 273 ? 39.821 -24.729 -60.267 1.00 72.94 273 LEU A N 1
ATOM 2155 C CA . LEU A 1 273 ? 38.659 -24.149 -59.585 1.00 72.94 273 LEU A CA 1
ATOM 2156 C C . LEU A 1 273 ? 37.458 -23.933 -60.519 1.00 72.94 273 LEU A C 1
ATOM 2158 O O . LEU A 1 273 ? 36.318 -24.078 -60.082 1.00 72.94 273 LEU A O 1
ATOM 2162 N N . GLU A 1 274 ? 37.696 -23.629 -61.795 1.00 78.06 274 GLU A N 1
ATOM 2163 C CA . GLU A 1 274 ? 36.656 -23.421 -62.814 1.00 78.06 274 GLU A CA 1
ATOM 2164 C C . GLU A 1 274 ? 36.126 -24.733 -63.423 1.00 78.06 274 GLU A C 1
ATOM 2166 O O . GLU A 1 274 ? 35.238 -24.713 -64.274 1.00 78.06 274 GLU A O 1
ATOM 2171 N N . GLY A 1 275 ? 36.630 -25.892 -62.982 1.00 65.38 275 GLY A N 1
ATOM 2172 C CA . GLY A 1 275 ? 36.144 -27.200 -63.427 1.00 65.38 275 GLY A CA 1
ATOM 2173 C C . GLY A 1 275 ? 36.541 -27.569 -64.860 1.00 65.38 275 GLY A C 1
ATOM 2174 O O . GLY A 1 275 ? 36.004 -28.528 -65.416 1.00 65.38 275 GLY A O 1
ATOM 2175 N N . ASN A 1 276 ? 37.510 -26.867 -65.453 1.00 55.72 276 ASN A N 1
ATOM 2176 C CA . ASN A 1 276 ? 38.038 -27.168 -66.783 1.00 55.72 276 ASN A CA 1
ATOM 2177 C C . ASN A 1 276 ? 39.121 -28.255 -66.711 1.00 55.72 276 ASN A C 1
ATOM 2179 O O . ASN A 1 276 ? 40.250 -28.084 -67.163 1.00 55.72 276 ASN A O 1
ATOM 2183 N N . HIS A 1 277 ? 38.768 -29.434 -66.195 1.00 54.47 277 HIS A N 1
ATOM 2184 C CA . HIS A 1 277 ? 39.556 -30.631 -66.467 1.00 54.47 277 HIS A CA 1
ATOM 2185 C C . HIS A 1 277 ? 39.369 -31.043 -67.932 1.00 54.47 277 HIS A C 1
ATOM 2187 O O . HIS A 1 277 ? 38.527 -31.874 -68.271 1.00 54.47 277 HIS A O 1
ATOM 2193 N N . ARG A 1 278 ? 40.223 -30.516 -68.814 1.00 55.81 278 ARG A N 1
ATOM 2194 C CA . ARG A 1 278 ? 40.680 -31.314 -69.954 1.00 55.81 278 ARG A CA 1
ATOM 2195 C C . ARG A 1 278 ? 41.710 -32.287 -69.403 1.00 55.81 278 ARG A C 1
ATOM 2197 O O . ARG A 1 278 ? 42.866 -31.934 -69.201 1.00 55.81 278 ARG A O 1
ATOM 2204 N N . GLY A 1 279 ? 41.250 -33.492 -69.076 1.00 53.09 279 GLY A N 1
ATOM 2205 C CA . GLY A 1 279 ? 42.149 -34.585 -68.733 1.00 53.09 279 GLY A CA 1
ATOM 2206 C C . GLY A 1 279 ? 43.180 -34.810 -69.849 1.00 53.09 279 GLY A C 1
ATOM 2207 O O . GLY A 1 279 ? 42.911 -34.473 -71.007 1.00 53.09 279 GLY A O 1
ATOM 2208 N N . PRO A 1 280 ? 44.354 -35.372 -69.529 1.00 45.28 280 PRO A N 1
ATOM 2209 C CA . PRO A 1 280 ? 45.306 -35.772 -70.550 1.00 45.28 280 PRO A CA 1
ATOM 2210 C C . PRO A 1 280 ? 44.659 -36.848 -71.430 1.00 45.28 280 PRO A C 1
ATOM 2212 O O . PRO A 1 280 ? 44.374 -37.956 -70.975 1.00 45.28 280 PRO A O 1
ATOM 2215 N N . HIS A 1 281 ? 44.408 -36.511 -72.694 1.00 48.31 281 HIS A N 1
ATOM 2216 C CA . HIS A 1 281 ? 44.381 -37.527 -73.734 1.00 48.31 281 HIS A CA 1
ATOM 2217 C C . HIS A 1 281 ? 45.823 -37.999 -73.937 1.00 48.31 281 HIS A C 1
ATOM 2219 O O . HIS A 1 281 ? 46.728 -37.171 -74.021 1.00 48.31 281 HIS A O 1
ATOM 2225 N N . LEU A 1 282 ? 45.969 -39.326 -73.918 1.00 37.03 282 LEU A N 1
ATOM 2226 C CA . LEU A 1 282 ? 47.159 -40.128 -74.217 1.00 37.03 282 LEU A CA 1
ATOM 2227 C C . LEU A 1 282 ? 48.131 -39.490 -75.218 1.00 37.03 282 LEU A C 1
ATOM 2229 O O . LEU A 1 282 ? 47.654 -39.018 -76.275 1.00 37.03 282 LEU A O 1
#